Protein AF-X0U2V2-F1 (afdb_monomer)

Secondary structure (DSSP, 8-state):
----HHHHHHHHHHHHHHHHHTHHHHHHHHHHHHHHHHHHHHHHHHHHHHHHHHHHHTPPPPPHHHHHHHHHHHHHHHHHHHHHHHHHHHHHHHHHHHHHS-HHHHHHHHHHH---S--HHHHHS---TTSPP---GGG-SSPPHHHHHHHHTTSPPPSSPPP---------TTS-SS-----EEETTEEE-

Mean predicted aligned error: 10.89 Å

pLDDT: mean 81.39, std 17.45, range [34.22, 97.88]

Radius of gyration: 24.14 Å; Cα contacts (8 Å, |Δi|>4): 176; chains: 1; bounding box: 52×36×78 Å

InterPro domains:
  IPR001915 Peptidase M48 [PF01435] (3-155)
  IPR050083 Membrane-localized HtpX protease [PTHR43221] (2-156)

Structure (mmCIF, N/CA/C/O backbone):
data_AF-X0U2V2-F1
#
_entry.id   AF-X0U2V2-F1
#
loop_
_atom_site.group_PDB
_atom_site.id
_atom_site.type_symbol
_atom_site.label_atom_id
_atom_site.label_alt_id
_atom_site.label_comp_id
_atom_site.label_asym_id
_atom_site.label_entity_id
_atom_site.label_seq_id
_atom_site.pdbx_PDB_ins_code
_atom_site.Cartn_x
_atom_site.Cartn_y
_atom_site.Cartn_z
_atom_site.occupancy
_atom_site.B_iso_or_equiv
_atom_site.auth_seq_id
_atom_site.auth_comp_id
_atom_site.auth_asym_id
_atom_site.auth_atom_id
_atom_site.pdbx_PDB_model_num
ATOM 1 N N . ARG A 1 1 ? 1.759 7.880 26.673 1.00 57.50 1 ARG A N 1
ATOM 2 C CA . ARG A 1 1 ? 0.278 7.786 26.631 1.00 57.50 1 ARG A CA 1
ATOM 3 C C . ARG A 1 1 ? -0.083 6.314 26.685 1.00 57.50 1 ARG A C 1
ATOM 5 O O . ARG A 1 1 ? 0.649 5.533 26.097 1.00 57.50 1 ARG A O 1
ATOM 12 N N . GLN A 1 2 ? -1.119 5.944 27.427 1.00 74.31 2 GLN A N 1
ATOM 13 C CA . GLN A 1 2 ? -1.550 4.553 27.559 1.00 74.31 2 GLN A CA 1
ATOM 14 C C . GLN A 1 2 ? -2.932 4.422 26.916 1.00 74.31 2 GLN A C 1
ATOM 16 O O . GLN A 1 2 ? -3.788 5.278 27.142 1.00 74.31 2 GLN A O 1
ATOM 21 N N . LEU A 1 3 ? -3.097 3.409 26.069 1.00 84.56 3 LEU A N 1
ATOM 22 C CA . LEU A 1 3 ? -4.394 3.012 25.528 1.00 84.56 3 LEU A CA 1
ATOM 23 C C . LEU A 1 3 ? -5.228 2.364 26.640 1.00 84.56 3 LEU A C 1
ATOM 25 O O . LEU A 1 3 ? -4.659 1.779 27.573 1.00 84.56 3 LEU A O 1
ATOM 29 N N . THR A 1 4 ? -6.551 2.490 26.546 1.00 89.19 4 THR A N 1
ATOM 30 C CA . THR A 1 4 ? -7.479 1.737 27.408 1.00 89.19 4 THR A CA 1
ATOM 31 C C . THR A 1 4 ? -7.505 0.270 26.983 1.00 89.19 4 THR A C 1
ATOM 33 O O . THR A 1 4 ? -7.118 -0.053 25.860 1.00 89.19 4 THR A O 1
ATOM 36 N N . MET A 1 5 ? -7.962 -0.642 27.844 1.00 89.50 5 MET A N 1
ATOM 37 C CA . MET A 1 5 ? -8.018 -2.069 27.475 1.00 89.50 5 MET A CA 1
ATOM 38 C C . MET A 1 5 ? -8.951 -2.322 26.282 1.00 89.50 5 MET A C 1
ATOM 40 O O . MET A 1 5 ? -8.621 -3.115 25.404 1.00 89.50 5 MET A O 1
ATOM 44 N N . ARG A 1 6 ? -10.045 -1.556 26.200 1.00 89.56 6 ARG A N 1
ATOM 45 C CA . ARG A 1 6 ? -10.940 -1.479 25.037 1.00 89.56 6 ARG A CA 1
ATOM 46 C C . ARG A 1 6 ? -10.182 -1.180 23.735 1.00 89.56 6 ARG A C 1
ATOM 48 O O . ARG A 1 6 ? -10.248 -1.951 22.791 1.00 89.56 6 ARG A O 1
ATOM 55 N N . GLU A 1 7 ? -9.373 -0.122 23.719 1.00 90.50 7 GLU A N 1
ATOM 56 C CA . GLU A 1 7 ? -8.585 0.253 22.536 1.00 90.50 7 GLU A CA 1
ATOM 57 C C . GLU A 1 7 ? -7.467 -0.726 22.205 1.00 90.50 7 GLU A C 1
ATOM 59 O O . GLU A 1 7 ? -7.133 -0.915 21.039 1.00 90.50 7 GLU A O 1
ATOM 64 N N . ILE A 1 8 ? -6.859 -1.331 23.225 1.00 90.81 8 ILE A N 1
ATOM 65 C CA . ILE A 1 8 ? -5.851 -2.370 23.020 1.00 90.81 8 ILE A CA 1
ATOM 66 C C . ILE A 1 8 ? -6.491 -3.567 22.323 1.00 90.81 8 ILE A C 1
ATOM 68 O O . ILE A 1 8 ? -5.897 -4.101 21.392 1.00 90.81 8 ILE A O 1
ATOM 72 N N . ALA A 1 9 ? -7.695 -3.970 22.729 1.00 91.81 9 ALA A N 1
ATOM 73 C CA . ALA A 1 9 ? -8.403 -5.055 22.066 1.00 91.81 9 ALA A CA 1
ATOM 74 C C . ALA A 1 9 ? -8.768 -4.716 20.619 1.00 91.81 9 ALA A C 1
ATOM 76 O O . ALA A 1 9 ? -8.606 -5.576 19.760 1.00 91.81 9 ALA A O 1
ATOM 77 N N . ASP A 1 10 ? -9.165 -3.477 20.327 1.00 91.81 10 ASP A N 1
ATOM 78 C CA . ASP A 1 10 ? -9.418 -3.038 18.951 1.00 91.81 10 ASP A CA 1
ATOM 79 C C . ASP A 1 10 ? -8.157 -3.083 18.077 1.00 91.81 10 ASP A C 1
ATOM 81 O O . ASP A 1 10 ? -8.197 -3.565 16.944 1.00 91.81 10 ASP A O 1
ATOM 85 N N . VAL A 1 11 ? -7.014 -2.636 18.607 1.00 93.06 11 VAL A N 1
ATOM 86 C CA . VAL A 1 11 ? -5.724 -2.720 17.903 1.00 93.06 11 VAL A CA 1
ATOM 87 C C . VAL A 1 11 ? -5.301 -4.179 17.716 1.00 93.06 11 VAL A C 1
ATOM 89 O O . VAL A 1 11 ? -4.883 -4.562 16.630 1.00 93.06 11 VAL A O 1
ATOM 92 N N . LEU A 1 12 ? -5.458 -5.033 18.727 1.00 93.56 12 LEU A N 1
ATOM 93 C CA . LEU A 1 12 ? -5.157 -6.461 18.593 1.00 93.56 12 LEU A CA 1
ATOM 94 C C . LEU A 1 12 ? -6.086 -7.153 17.591 1.00 93.56 12 LEU A C 1
ATOM 96 O O . LEU A 1 12 ? -5.632 -8.002 16.828 1.00 93.56 12 LEU A O 1
ATOM 100 N N . ALA A 1 13 ? -7.366 -6.786 17.552 1.00 94.12 13 ALA A N 1
ATOM 101 C CA . ALA A 1 13 ? -8.305 -7.300 16.564 1.00 94.12 13 ALA A CA 1
ATOM 102 C C . ALA A 1 13 ? -7.911 -6.893 15.136 1.00 94.12 13 ALA A C 1
ATOM 104 O O . ALA A 1 13 ? -8.090 -7.686 14.212 1.00 94.12 13 ALA A O 1
ATOM 105 N N . HIS A 1 14 ? -7.328 -5.705 14.957 1.00 94.31 14 HIS A N 1
ATOM 106 C CA . HIS A 1 14 ? -6.734 -5.266 13.693 1.00 94.31 14 HIS A CA 1
ATOM 107 C C . HIS A 1 14 ? -5.527 -6.125 13.288 1.00 94.31 14 HIS A C 1
ATOM 109 O O . HIS A 1 14 ? -5.492 -6.633 12.168 1.00 94.31 14 HIS A O 1
ATOM 115 N N . GLU A 1 15 ? -4.603 -6.407 14.208 1.00 93.19 15 GLU A N 1
ATOM 116 C CA . GLU A 1 15 ? -3.468 -7.301 13.923 1.00 93.19 15 GLU A CA 1
ATOM 117 C C . GLU A 1 15 ? -3.921 -8.739 13.608 1.00 93.19 15 GLU A C 1
ATOM 119 O O . GLU A 1 15 ? -3.434 -9.381 12.675 1.00 93.19 15 GLU A O 1
ATOM 124 N N . ILE A 1 16 ? -4.918 -9.250 14.338 1.00 94.75 16 ILE A N 1
ATOM 125 C CA . ILE A 1 16 ? -5.527 -10.557 14.056 1.00 94.75 16 ILE A CA 1
ATOM 126 C C . ILE A 1 16 ? -6.198 -10.551 12.679 1.00 94.75 16 ILE A C 1
ATOM 128 O O . ILE A 1 16 ? -6.130 -11.552 11.961 1.00 94.75 16 ILE A O 1
ATOM 132 N N . ALA A 1 17 ? -6.827 -9.443 12.281 1.00 94.06 17 ALA A N 1
ATOM 133 C CA . ALA A 1 17 ? -7.415 -9.312 10.958 1.00 94.06 17 ALA A CA 1
ATOM 134 C C . ALA A 1 17 ? -6.360 -9.404 9.846 1.00 94.06 17 ALA A C 1
ATOM 136 O O . ALA A 1 17 ? -6.605 -10.110 8.869 1.00 94.06 17 ALA A O 1
ATOM 137 N N . HIS A 1 18 ? -5.178 -8.799 10.009 1.00 93.12 18 HIS A N 1
ATOM 138 C CA . HIS A 1 18 ? -4.072 -8.957 9.055 1.00 93.12 18 HIS A CA 1
ATOM 139 C C . HIS A 1 18 ? -3.647 -10.419 8.888 1.00 93.12 18 HIS A C 1
ATOM 141 O O . HIS A 1 18 ? -3.465 -10.901 7.765 1.00 93.12 18 HIS A O 1
ATOM 147 N N . ILE A 1 19 ? -3.537 -11.151 10.001 1.00 93.62 19 ILE A N 1
ATOM 148 C CA . ILE A 1 19 ? -3.193 -12.578 9.986 1.00 93.62 19 ILE A CA 1
ATOM 149 C C . ILE A 1 19 ? -4.294 -13.379 9.283 1.00 93.62 19 ILE A C 1
ATOM 151 O O . ILE A 1 19 ? -4.008 -14.172 8.386 1.00 93.62 19 ILE A O 1
ATOM 155 N N . ARG A 1 20 ? -5.559 -13.150 9.652 1.00 93.88 20 ARG A N 1
ATOM 156 C CA . ARG A 1 20 ? -6.719 -13.848 9.080 1.00 93.88 20 ARG A CA 1
ATOM 157 C C . ARG A 1 20 ? -6.862 -13.603 7.579 1.00 93.88 20 ARG A C 1
ATOM 159 O O . ARG A 1 20 ? -7.211 -14.526 6.849 1.00 93.88 20 ARG A O 1
ATOM 166 N N . ASN A 1 21 ? -6.611 -12.377 7.131 1.00 92.50 21 ASN A N 1
ATOM 167 C CA . ASN A 1 21 ? -6.719 -11.988 5.727 1.00 92.50 21 ASN A CA 1
ATOM 168 C C . ASN A 1 21 ? -5.513 -12.443 4.890 1.00 92.50 21 ASN A C 1
ATOM 170 O O . ASN A 1 21 ? -5.552 -12.346 3.663 1.00 92.50 21 ASN A O 1
ATOM 174 N N . GLY A 1 22 ? -4.466 -12.980 5.529 1.00 93.31 22 GLY A N 1
ATOM 175 C CA . GLY A 1 22 ? -3.276 -13.478 4.846 1.00 93.31 22 GLY A CA 1
ATOM 176 C C . GLY A 1 22 ? -2.426 -12.361 4.246 1.00 93.31 22 GLY A C 1
ATOM 177 O O . GLY A 1 22 ? -1.765 -12.573 3.229 1.00 93.31 22 GLY A O 1
ATOM 178 N N . ASP A 1 23 ? -2.429 -11.177 4.861 1.00 91.25 23 ASP A N 1
ATOM 179 C CA . ASP A 1 23 ? -1.808 -9.988 4.273 1.00 91.25 23 ASP A CA 1
ATOM 180 C C . ASP A 1 23 ? -0.292 -10.153 4.101 1.00 91.25 23 ASP A C 1
ATOM 182 O O . ASP A 1 23 ? 0.258 -9.722 3.091 1.00 91.25 23 ASP A O 1
ATOM 186 N N . LEU A 1 24 ? 0.371 -10.888 5.003 1.00 88.81 24 LEU A N 1
ATOM 187 C CA . LEU A 1 24 ? 1.790 -11.246 4.865 1.00 88.81 24 LEU A CA 1
ATOM 188 C C . LEU A 1 24 ? 2.066 -12.080 3.606 1.00 88.81 24 LEU A C 1
ATOM 190 O O . LEU A 1 24 ? 3.025 -11.816 2.881 1.00 88.81 24 LEU A O 1
ATOM 194 N N . ALA A 1 25 ? 1.222 -13.076 3.325 1.00 92.06 25 ALA A N 1
ATOM 195 C CA . ALA A 1 25 ? 1.364 -13.905 2.133 1.00 92.06 25 ALA A CA 1
ATOM 196 C C . ALA A 1 25 ? 1.143 -13.069 0.866 1.00 92.06 25 ALA A C 1
ATOM 198 O O . ALA A 1 25 ? 1.942 -13.139 -0.068 1.00 92.06 25 ALA A O 1
ATOM 199 N N . LEU A 1 26 ? 0.111 -12.224 0.856 1.00 92.50 26 LEU A N 1
ATOM 200 C CA . LEU A 1 26 ? -0.184 -11.341 -0.268 1.00 92.50 26 LEU A CA 1
ATOM 201 C C . LEU A 1 26 ? 0.952 -10.342 -0.539 1.00 92.50 26 LEU A C 1
ATOM 203 O O . LEU A 1 26 ? 1.358 -10.178 -1.690 1.00 92.50 26 LEU A O 1
ATOM 207 N N . MET A 1 27 ? 1.495 -9.716 0.509 1.00 88.69 27 MET A N 1
ATOM 208 C CA . MET A 1 27 ? 2.637 -8.803 0.396 1.00 88.69 27 MET A CA 1
ATOM 209 C C . MET A 1 27 ? 3.884 -9.533 -0.110 1.00 88.69 27 MET A C 1
ATOM 211 O O . MET A 1 27 ? 4.544 -9.034 -1.013 1.00 88.69 27 MET A O 1
ATOM 215 N N . SER A 1 28 ? 4.148 -10.759 0.355 1.00 90.94 28 SER A N 1
ATOM 216 C CA . SER A 1 28 ? 5.273 -11.553 -0.160 1.00 90.94 28 SER A CA 1
ATOM 217 C C . SER A 1 28 ? 5.160 -11.858 -1.658 1.00 90.94 28 SER A C 1
ATOM 219 O O . SER A 1 28 ? 6.154 -11.811 -2.383 1.00 90.94 28 SER A O 1
ATOM 221 N N . VAL A 1 29 ? 3.947 -12.124 -2.156 1.00 95.38 29 VAL A N 1
ATOM 222 C CA . VAL A 1 29 ? 3.713 -12.319 -3.591 1.00 95.38 29 VAL A CA 1
ATOM 223 C C . VAL A 1 29 ? 3.960 -11.008 -4.335 1.00 95.38 29 VAL A C 1
ATOM 225 O O . VAL A 1 29 ? 4.652 -11.010 -5.352 1.00 95.38 29 VAL A O 1
ATOM 228 N N . ALA A 1 30 ? 3.462 -9.882 -3.815 1.00 92.00 30 ALA A N 1
ATOM 229 C CA . ALA A 1 30 ? 3.710 -8.564 -4.396 1.00 92.00 30 ALA A CA 1
ATOM 230 C C . ALA A 1 30 ? 5.214 -8.228 -4.454 1.00 92.00 30 ALA A C 1
ATOM 232 O O . ALA A 1 30 ? 5.688 -7.721 -5.475 1.00 92.00 30 ALA A O 1
ATOM 233 N N . ASP A 1 31 ? 5.983 -8.588 -3.426 1.00 92.00 31 ASP A N 1
ATOM 234 C CA . ASP A 1 31 ? 7.439 -8.427 -3.389 1.00 92.00 31 ASP A CA 1
ATOM 235 C C . ASP A 1 31 ? 8.135 -9.261 -4.469 1.00 92.00 31 ASP A C 1
ATOM 237 O O . ASP A 1 31 ? 9.032 -8.771 -5.160 1.00 92.00 31 ASP A O 1
ATOM 241 N N . VAL A 1 32 ? 7.714 -10.516 -4.664 1.00 94.88 32 VAL A N 1
ATOM 242 C CA . VAL A 1 32 ? 8.258 -11.382 -5.722 1.00 94.88 32 VAL A CA 1
ATOM 243 C C . VAL A 1 32 ? 7.998 -10.777 -7.100 1.00 94.88 32 VAL A C 1
ATOM 245 O O . VAL A 1 32 ? 8.927 -10.668 -7.902 1.00 94.88 32 VAL A O 1
ATOM 248 N N . VAL A 1 33 ? 6.773 -10.320 -7.374 1.00 95.25 33 VAL A N 1
ATOM 249 C CA . VAL A 1 33 ? 6.459 -9.665 -8.656 1.00 95.25 33 VAL A CA 1
ATOM 250 C C . VAL A 1 33 ? 7.268 -8.373 -8.815 1.00 95.25 33 VAL A C 1
ATOM 252 O O . VAL A 1 33 ? 7.750 -8.076 -9.906 1.00 95.25 33 VAL A O 1
ATOM 255 N N . SER A 1 34 ? 7.508 -7.636 -7.731 1.00 93.12 34 SER A N 1
ATOM 256 C CA . SER A 1 34 ? 8.307 -6.405 -7.763 1.00 93.12 34 SER A CA 1
ATOM 257 C C . SER A 1 34 ? 9.766 -6.671 -8.118 1.00 93.12 34 SER A C 1
ATOM 259 O O . SER A 1 34 ? 10.357 -5.928 -8.900 1.00 93.12 34 SER A O 1
ATOM 261 N N . ARG A 1 35 ? 10.332 -7.782 -7.634 1.00 93.25 35 ARG A N 1
ATOM 262 C CA . ARG A 1 35 ? 11.670 -8.239 -8.040 1.00 93.25 35 ARG A CA 1
ATOM 263 C C . ARG A 1 35 ? 11.723 -8.601 -9.523 1.00 93.25 35 ARG A C 1
ATOM 265 O O . ARG A 1 35 ? 12.702 -8.269 -10.184 1.00 93.25 35 ARG A O 1
ATOM 272 N N . LEU A 1 36 ? 10.676 -9.222 -10.070 1.00 96.88 36 LEU A N 1
ATOM 273 C CA . LEU A 1 36 ? 10.595 -9.501 -11.510 1.00 96.88 36 LEU A CA 1
ATOM 274 C C . LEU A 1 36 ? 10.536 -8.206 -12.331 1.00 96.88 36 LEU A C 1
ATOM 276 O O . LEU A 1 36 ? 11.273 -8.058 -13.304 1.00 96.88 36 LEU A O 1
ATOM 280 N N . VAL A 1 37 ? 9.730 -7.232 -11.902 1.00 95.75 37 VAL A N 1
ATOM 281 C CA . VAL A 1 37 ? 9.678 -5.898 -12.525 1.00 95.75 37 VAL A CA 1
ATOM 282 C C . VAL A 1 37 ? 11.040 -5.197 -12.457 1.00 95.75 37 VAL A C 1
ATOM 284 O O . VAL A 1 37 ? 11.449 -4.553 -13.420 1.00 95.75 37 VAL A O 1
ATOM 287 N N . GLN A 1 38 ? 11.788 -5.370 -11.367 1.00 96.44 38 GLN A N 1
ATOM 288 C CA . GLN A 1 38 ? 13.135 -4.818 -11.226 1.00 96.44 38 GLN A CA 1
ATOM 289 C C . GLN A 1 38 ? 14.133 -5.428 -12.228 1.00 96.44 38 GLN A C 1
ATOM 291 O O . GLN A 1 38 ? 14.982 -4.715 -12.763 1.00 96.44 38 GLN A O 1
ATOM 296 N N . VAL A 1 39 ? 14.016 -6.724 -12.536 1.00 97.12 39 VAL A N 1
ATOM 297 C CA . VAL A 1 39 ? 14.813 -7.365 -13.599 1.00 97.12 39 VAL A CA 1
ATOM 298 C C . VAL A 1 39 ? 14.476 -6.765 -14.966 1.00 97.12 39 VAL A C 1
ATOM 300 O O . VAL A 1 39 ? 15.382 -6.444 -15.735 1.00 97.12 39 VAL A O 1
ATOM 303 N N . LEU A 1 40 ? 13.189 -6.540 -15.252 1.00 96.75 40 LEU A N 1
ATOM 304 C CA . LEU A 1 40 ? 12.749 -5.888 -16.490 1.00 96.75 40 LEU A CA 1
ATOM 305 C C . LEU A 1 40 ? 13.259 -4.446 -16.605 1.00 96.75 40 LEU A C 1
ATOM 307 O O . LEU A 1 40 ? 13.641 -4.016 -17.690 1.00 96.75 40 LEU A O 1
ATOM 311 N N . TYR A 1 41 ? 13.337 -3.718 -15.493 1.00 97.25 41 TYR A N 1
ATOM 312 C CA . TYR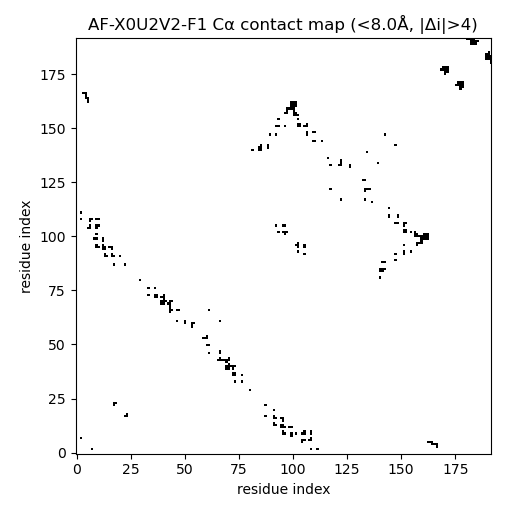 A 1 41 ? 13.956 -2.395 -15.456 1.00 97.25 41 TYR A CA 1
ATOM 313 C C . TYR A 1 41 ? 15.439 -2.437 -15.839 1.00 97.25 41 TYR A C 1
ATOM 315 O O . TYR A 1 41 ? 15.881 -1.634 -16.659 1.00 97.25 41 TYR A O 1
ATOM 323 N N . TYR A 1 42 ? 16.210 -3.387 -15.296 1.00 97.38 42 TYR A N 1
ATOM 324 C CA . TYR A 1 42 ? 17.620 -3.537 -15.668 1.00 97.38 42 TYR A CA 1
ATOM 325 C C . TYR A 1 42 ? 17.788 -3.915 -17.140 1.00 97.38 42 TYR A C 1
ATOM 327 O O . TYR A 1 42 ? 18.693 -3.400 -17.794 1.00 97.38 42 TYR A O 1
ATOM 335 N N . LEU A 1 43 ? 16.885 -4.737 -17.684 1.00 97.69 43 LEU A N 1
ATOM 336 C CA . LEU A 1 43 ? 16.824 -4.980 -19.122 1.00 97.69 43 LEU A CA 1
ATOM 337 C C . LEU A 1 43 ? 16.542 -3.680 -19.890 1.00 97.69 43 LEU A C 1
ATOM 339 O O . LEU A 1 43 ? 17.226 -3.396 -20.865 1.00 97.69 43 LEU A O 1
ATOM 343 N N . GLY A 1 44 ? 15.602 -2.853 -19.429 1.00 97.69 44 GLY A N 1
ATOM 344 C CA . GLY A 1 44 ? 15.332 -1.533 -20.006 1.00 97.69 44 GLY A CA 1
ATOM 345 C C . GLY A 1 44 ? 16.566 -0.628 -20.036 1.00 97.69 44 GLY A C 1
ATOM 346 O O . GLY A 1 44 ? 16.869 -0.045 -21.074 1.00 97.69 44 GLY A O 1
ATOM 347 N N . LEU A 1 45 ? 17.325 -0.559 -18.938 1.00 97.88 45 LEU A N 1
ATOM 348 C CA . LEU A 1 45 ? 18.582 0.198 -18.882 1.00 97.88 45 LEU A CA 1
ATOM 349 C C . LEU A 1 45 ? 19.660 -0.370 -19.810 1.00 97.88 45 LEU A C 1
ATOM 351 O O . LEU A 1 45 ? 20.398 0.389 -20.437 1.00 97.88 45 LEU A O 1
ATOM 355 N N . PHE A 1 46 ? 19.750 -1.694 -19.917 1.00 97.75 46 PHE A N 1
ATOM 356 C CA . PHE A 1 46 ? 20.665 -2.341 -20.849 1.00 97.75 46 PHE A CA 1
ATOM 357 C C . PHE A 1 46 ? 20.315 -1.996 -22.303 1.00 97.75 46 PHE A C 1
ATOM 359 O O . PHE A 1 46 ? 21.187 -1.585 -23.066 1.00 97.75 46 PHE A O 1
ATOM 366 N N . LEU A 1 47 ? 19.033 -2.086 -22.674 1.00 97.44 47 LEU A N 1
ATOM 367 C CA . LEU A 1 47 ? 18.554 -1.711 -24.006 1.00 97.44 47 LEU A CA 1
ATOM 368 C C . LEU A 1 47 ? 18.762 -0.219 -24.289 1.00 97.44 47 LEU A C 1
ATOM 370 O O . LEU A 1 47 ? 19.110 0.142 -25.408 1.00 97.44 47 LEU A O 1
ATOM 374 N N . LEU A 1 48 ? 18.609 0.641 -23.278 1.00 97.31 48 LEU A N 1
ATOM 375 C CA . LEU A 1 48 ? 18.930 2.064 -23.374 1.00 97.31 48 LEU A CA 1
ATOM 376 C C . LEU A 1 48 ? 20.410 2.285 -23.713 1.00 97.31 48 LEU A C 1
ATOM 378 O O . LEU A 1 48 ? 20.717 3.005 -24.661 1.00 97.31 48 LEU A O 1
ATOM 382 N N . ALA A 1 49 ? 21.322 1.648 -22.975 1.00 97.12 49 ALA A N 1
ATOM 383 C CA . ALA A 1 49 ? 22.759 1.744 -23.230 1.00 97.12 49 ALA A CA 1
ATOM 384 C C . ALA A 1 49 ? 23.133 1.209 -24.622 1.00 97.12 49 ALA A C 1
ATOM 386 O O . ALA A 1 49 ? 23.929 1.820 -25.335 1.00 97.12 49 ALA A O 1
ATOM 387 N N . LEU A 1 50 ? 22.512 0.104 -25.036 1.00 97.06 50 LEU A N 1
ATOM 388 C CA . LEU A 1 50 ? 22.696 -0.475 -26.361 1.00 97.06 50 LEU A CA 1
ATOM 389 C C . LEU A 1 50 ? 22.174 0.454 -27.469 1.00 97.06 50 LEU A C 1
ATOM 391 O O . LEU A 1 50 ? 22.846 0.609 -28.484 1.00 97.06 50 LEU A O 1
ATOM 395 N N . ASN A 1 51 ? 21.044 1.138 -27.265 1.00 96.62 51 ASN A N 1
ATOM 396 C CA . ASN A 1 51 ? 20.567 2.164 -28.195 1.00 96.62 51 ASN A CA 1
ATOM 397 C C . ASN A 1 51 ? 21.562 3.317 -28.331 1.00 96.62 51 ASN A C 1
ATOM 399 O O . ASN A 1 51 ? 21.843 3.737 -29.448 1.00 96.62 51 ASN A O 1
ATOM 403 N N . LEU A 1 52 ? 22.134 3.800 -27.223 1.00 95.69 52 LEU A N 1
ATOM 404 C CA . LEU A 1 52 ? 23.152 4.855 -27.269 1.00 95.69 52 LEU A CA 1
ATOM 405 C C . LEU A 1 52 ? 24.381 4.430 -28.082 1.00 95.69 52 LEU A C 1
ATOM 407 O O . LEU A 1 52 ? 24.896 5.225 -28.863 1.00 95.69 52 LEU A O 1
ATOM 411 N N . PHE A 1 53 ? 24.820 3.176 -27.950 1.00 96.44 53 PHE A N 1
ATOM 412 C CA . PHE A 1 53 ? 25.909 2.636 -28.764 1.00 96.44 53 PHE A CA 1
ATOM 413 C C . PHE A 1 53 ? 25.534 2.548 -30.251 1.00 96.44 53 PHE A C 1
ATOM 415 O O . PHE A 1 53 ? 26.315 2.957 -31.106 1.00 96.44 53 PHE A O 1
ATOM 422 N N . ARG A 1 54 ? 24.323 2.078 -30.572 1.00 95.25 54 ARG A N 1
ATOM 423 C CA . ARG A 1 54 ? 23.840 1.951 -31.960 1.00 95.25 54 ARG A CA 1
ATOM 424 C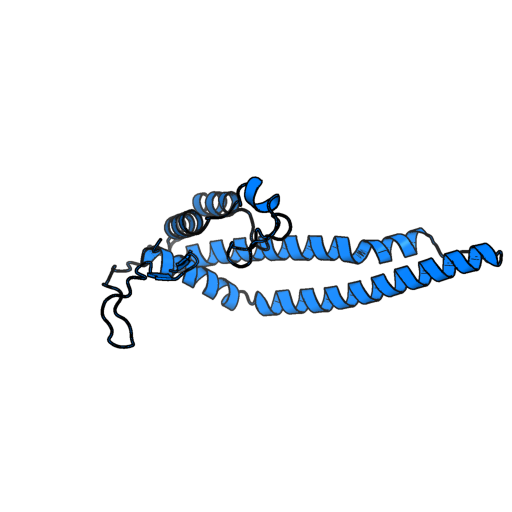 C . ARG A 1 54 ? 23.721 3.293 -32.678 1.00 95.25 54 ARG A C 1
ATOM 426 O O . ARG A 1 54 ? 23.999 3.341 -33.867 1.00 95.25 54 ARG A O 1
ATOM 433 N N . ILE A 1 55 ? 23.420 4.382 -31.961 1.00 95.50 55 ILE A N 1
ATOM 434 C CA . ILE A 1 55 ? 23.470 5.748 -32.519 1.00 95.50 55 ILE A CA 1
ATOM 435 C C . ILE A 1 55 ? 24.882 6.092 -33.017 1.00 95.50 55 ILE A C 1
ATOM 437 O O . ILE A 1 55 ? 25.026 6.734 -34.050 1.00 95.50 55 ILE A O 1
ATOM 441 N N . VAL A 1 56 ? 25.930 5.675 -32.298 1.00 96.62 56 VAL A N 1
ATOM 442 C CA . VAL A 1 56 ? 27.327 5.968 -32.670 1.00 96.62 56 VAL A CA 1
ATOM 443 C C . VAL A 1 56 ? 27.769 5.162 -33.893 1.00 96.62 56 VAL A C 1
ATOM 445 O O . VAL A 1 56 ? 28.562 5.653 -34.691 1.00 96.62 56 VAL A O 1
ATOM 448 N N . VAL A 1 57 ? 27.262 3.936 -34.036 1.00 96.19 57 VAL A N 1
ATOM 449 C CA . VAL A 1 57 ? 27.604 3.015 -35.138 1.00 96.19 57 VAL A CA 1
ATOM 450 C C . VAL A 1 57 ? 26.637 3.150 -36.330 1.00 96.19 57 VAL A C 1
ATOM 452 O O . VAL A 1 57 ? 26.798 2.454 -37.325 1.00 96.19 57 VAL A O 1
ATOM 455 N N . ASP A 1 58 ? 25.671 4.073 -36.257 1.00 94.31 58 ASP A N 1
ATOM 456 C CA . ASP A 1 58 ? 24.639 4.313 -37.280 1.00 94.31 58 ASP A CA 1
ATOM 457 C C . ASP A 1 58 ? 23.797 3.057 -37.606 1.00 94.31 58 ASP A C 1
ATOM 459 O O . ASP A 1 58 ? 23.478 2.758 -38.755 1.00 94.31 58 ASP A O 1
ATOM 463 N N . GLU A 1 59 ? 23.442 2.285 -36.570 1.00 95.06 59 GLU A N 1
ATOM 464 C CA . GLU A 1 59 ? 22.581 1.102 -36.689 1.00 95.06 59 GLU A CA 1
ATOM 465 C C . GLU A 1 59 ? 21.114 1.390 -36.323 1.00 95.06 59 GLU A C 1
ATOM 467 O O . GLU A 1 59 ? 20.801 2.277 -35.526 1.00 95.06 59 GLU A O 1
ATOM 472 N N . GLU A 1 60 ? 20.192 0.568 -36.843 1.00 94.56 60 GLU A N 1
ATOM 473 C CA . GLU A 1 60 ? 18.755 0.671 -36.552 1.00 94.56 60 GLU A CA 1
ATOM 474 C C . GLU A 1 60 ? 18.470 0.578 -35.045 1.00 94.56 60 GLU A C 1
ATOM 476 O O . GLU A 1 60 ? 18.918 -0.353 -34.375 1.00 94.56 60 GLU A O 1
ATOM 481 N N . LEU A 1 61 ? 17.713 1.531 -34.499 1.00 95.69 61 LEU A N 1
ATOM 482 C CA . LEU A 1 61 ? 17.461 1.630 -33.062 1.00 95.69 61 LEU A CA 1
ATOM 483 C C . LEU A 1 61 ? 16.327 0.713 -32.600 1.00 95.69 61 LEU A C 1
ATOM 485 O O . LEU A 1 61 ? 15.323 0.513 -33.280 1.00 95.69 61 LEU A O 1
ATOM 489 N N . ILE A 1 62 ? 16.442 0.242 -31.362 1.00 94.88 62 ILE A N 1
ATOM 490 C CA . ILE A 1 62 ? 15.341 -0.388 -30.637 1.00 94.88 62 ILE A CA 1
ATOM 491 C C . ILE A 1 62 ? 14.302 0.684 -30.293 1.00 94.88 62 ILE A C 1
ATOM 493 O O . ILE A 1 62 ? 14.641 1.833 -30.001 1.00 94.88 62 ILE A O 1
ATOM 497 N N . SER A 1 63 ? 13.022 0.308 -30.296 1.00 97.12 63 SER A N 1
ATOM 498 C CA . SER A 1 63 ? 11.914 1.213 -29.980 1.00 97.12 63 SER A CA 1
ATOM 499 C C . SER A 1 63 ? 12.106 1.933 -28.638 1.00 97.12 63 SER A C 1
ATOM 501 O O . SER A 1 63 ? 12.101 1.314 -27.569 1.00 97.12 63 SER A O 1
ATOM 503 N N . TRP A 1 64 ? 12.184 3.266 -28.691 1.00 96.00 64 TRP A N 1
ATOM 504 C CA . TRP A 1 64 ? 12.247 4.131 -27.510 1.00 96.00 64 TRP A CA 1
ATOM 505 C C . TRP A 1 64 ? 11.050 3.946 -26.575 1.00 96.00 64 TRP A C 1
ATOM 507 O O . TRP A 1 64 ? 11.203 4.027 -25.358 1.00 96.00 64 TRP A O 1
ATOM 517 N N . TRP A 1 65 ? 9.874 3.625 -27.124 1.00 97.69 65 TRP A N 1
ATOM 518 C CA . TRP A 1 65 ? 8.677 3.341 -26.333 1.00 97.69 65 TRP A CA 1
ATOM 519 C C . TRP A 1 65 ? 8.820 2.071 -25.497 1.00 97.69 65 TRP A C 1
ATOM 521 O O . TRP A 1 65 ? 8.441 2.067 -24.327 1.00 97.69 65 TRP A O 1
ATOM 531 N N . ALA A 1 66 ? 9.406 1.013 -26.061 1.00 95.88 66 ALA A N 1
ATOM 532 C CA . ALA A 1 66 ? 9.634 -0.230 -25.328 1.00 95.88 66 ALA A CA 1
ATOM 533 C C . ALA A 1 66 ? 10.587 -0.007 -24.142 1.00 95.88 66 ALA A C 1
ATOM 535 O O . ALA A 1 66 ? 10.313 -0.453 -23.028 1.00 95.88 66 ALA A O 1
ATOM 536 N N . ILE A 1 67 ? 11.664 0.752 -24.363 1.00 97.69 67 ILE A N 1
ATOM 537 C CA . ILE A 1 67 ? 12.633 1.112 -23.320 1.00 97.69 67 ILE A CA 1
ATOM 538 C C . ILE A 1 67 ? 11.969 1.966 -22.233 1.00 97.69 67 ILE A C 1
ATOM 540 O O . ILE A 1 67 ? 12.115 1.670 -21.048 1.00 97.69 67 ILE A O 1
ATOM 544 N N . ALA A 1 68 ? 11.201 2.988 -22.621 1.00 97.56 68 ALA A N 1
ATOM 545 C CA . ALA A 1 68 ? 10.517 3.870 -21.679 1.00 97.56 68 ALA A CA 1
ATOM 546 C C . ALA A 1 68 ? 9.552 3.103 -20.759 1.00 97.56 68 ALA A C 1
ATOM 548 O O . ALA A 1 68 ? 9.538 3.344 -19.553 1.00 97.56 68 ALA A O 1
ATOM 549 N N . ILE A 1 69 ? 8.792 2.143 -21.299 1.00 97.81 69 ILE A N 1
ATOM 550 C CA . ILE A 1 69 ? 7.880 1.299 -20.512 1.00 97.81 69 ILE A CA 1
ATOM 551 C C . ILE A 1 69 ? 8.653 0.465 -19.483 1.00 97.81 69 ILE A C 1
ATOM 553 O O . ILE A 1 69 ? 8.266 0.430 -18.315 1.00 97.81 69 ILE A O 1
ATOM 557 N N . LEU A 1 70 ? 9.757 -0.172 -19.885 1.00 97.50 70 LEU A N 1
ATOM 558 C CA . LEU A 1 70 ? 10.582 -0.985 -18.982 1.00 97.50 70 LEU A CA 1
ATOM 559 C C . LEU A 1 70 ? 11.188 -0.146 -17.850 1.00 97.50 70 LEU A C 1
ATOM 561 O O . LEU A 1 70 ? 11.181 -0.566 -16.693 1.00 97.50 70 LEU A O 1
ATOM 565 N N . VAL A 1 71 ? 11.666 1.058 -18.171 1.00 96.31 71 VAL A N 1
ATOM 566 C CA . VAL A 1 71 ? 12.242 1.986 -17.188 1.00 96.31 71 VAL A CA 1
ATOM 567 C C . VAL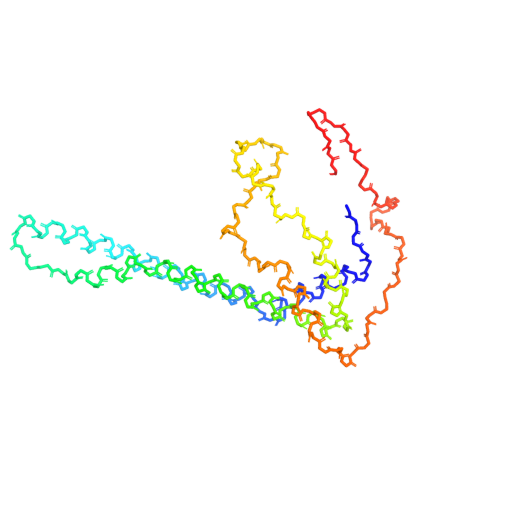 A 1 71 ? 11.171 2.532 -16.234 1.00 96.31 71 VAL A C 1
ATOM 569 O O . VAL A 1 71 ? 11.433 2.695 -15.044 1.00 96.31 71 VAL A O 1
ATOM 572 N N . ALA A 1 72 ? 9.950 2.775 -16.718 1.00 96.31 72 ALA A N 1
ATOM 573 C CA . ALA A 1 72 ? 8.839 3.270 -15.904 1.00 96.31 72 ALA A CA 1
ATOM 574 C C . ALA A 1 72 ? 8.158 2.184 -15.046 1.00 96.31 72 ALA A C 1
ATOM 576 O O . ALA A 1 72 ? 7.466 2.511 -14.077 1.00 96.31 72 ALA A O 1
ATOM 577 N N . ALA A 1 73 ? 8.341 0.900 -15.368 1.00 95.69 73 ALA A N 1
ATOM 578 C CA . ALA A 1 73 ? 7.623 -0.203 -14.731 1.00 95.69 73 ALA A CA 1
ATOM 579 C C . ALA A 1 73 ? 7.757 -0.259 -13.188 1.00 95.69 73 ALA A C 1
ATOM 581 O O . ALA A 1 73 ? 6.727 -0.430 -12.526 1.00 95.69 73 ALA A O 1
ATOM 582 N N . PRO A 1 74 ? 8.940 -0.049 -12.566 1.00 93.81 74 PRO A N 1
ATOM 583 C CA . PRO A 1 74 ? 9.057 -0.037 -11.104 1.00 93.81 74 PRO A CA 1
ATOM 584 C C . PRO A 1 74 ? 8.246 1.074 -10.435 1.00 93.81 74 PRO A C 1
ATOM 586 O O . PRO A 1 74 ? 7.683 0.863 -9.365 1.00 93.81 74 PRO A O 1
ATOM 589 N N . ALA A 1 75 ? 8.136 2.249 -11.065 1.00 93.31 75 ALA A N 1
ATOM 590 C CA . ALA A 1 75 ? 7.353 3.354 -10.515 1.00 93.31 75 ALA A CA 1
ATOM 591 C C . ALA A 1 75 ? 5.865 2.988 -10.441 1.00 93.31 75 ALA A C 1
ATOM 593 O O . ALA A 1 75 ? 5.223 3.195 -9.411 1.00 93.31 75 ALA A O 1
ATOM 594 N N . VAL A 1 76 ? 5.335 2.372 -11.502 1.00 95.19 76 VAL A N 1
ATOM 595 C CA . VAL A 1 76 ? 3.959 1.858 -11.524 1.00 95.19 76 VAL A CA 1
ATOM 596 C C . VAL A 1 76 ? 3.775 0.771 -10.466 1.00 95.19 76 VAL A C 1
ATOM 598 O O . VAL A 1 76 ? 2.802 0.807 -9.715 1.00 95.19 76 VAL A O 1
ATOM 601 N N . MET A 1 77 ? 4.727 -0.157 -10.352 1.00 93.75 77 MET A N 1
ATOM 602 C CA . MET A 1 77 ? 4.668 -1.227 -9.358 1.00 93.75 77 MET A CA 1
ATOM 603 C C . MET A 1 77 ? 4.642 -0.692 -7.921 1.00 93.75 77 MET A C 1
ATOM 605 O O . MET A 1 77 ? 3.833 -1.139 -7.109 1.00 93.75 77 MET A O 1
ATOM 609 N N . ASN A 1 78 ? 5.455 0.317 -7.612 1.00 90.12 78 ASN A N 1
ATOM 610 C CA . ASN A 1 78 ? 5.461 0.956 -6.296 1.00 90.12 78 ASN A CA 1
ATOM 611 C C . ASN A 1 78 ? 4.107 1.607 -5.972 1.00 90.12 78 ASN A C 1
ATOM 613 O O . ASN A 1 78 ? 3.607 1.476 -4.855 1.00 90.12 78 ASN A O 1
ATOM 617 N N . LEU A 1 79 ? 3.470 2.267 -6.945 1.00 91.69 79 LEU A N 1
ATOM 618 C CA . LEU A 1 79 ? 2.130 2.839 -6.764 1.00 91.69 79 LEU A CA 1
ATOM 619 C C . LEU A 1 79 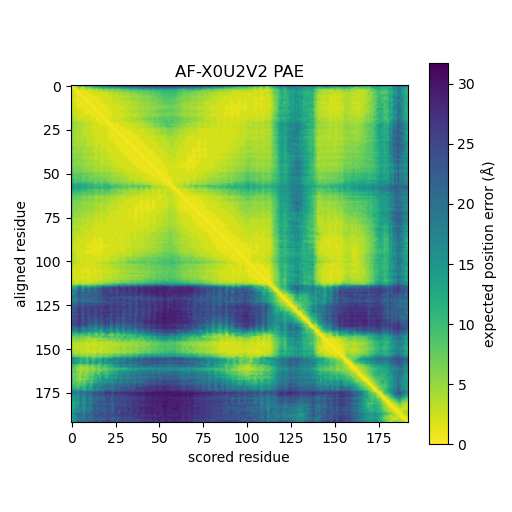? 1.071 1.759 -6.511 1.00 91.69 79 LEU A C 1
ATOM 621 O O . LEU A 1 79 ? 0.200 1.942 -5.657 1.00 91.69 79 LEU A O 1
ATOM 625 N N . LEU A 1 80 ? 1.156 0.629 -7.217 1.00 92.75 80 LEU A N 1
ATOM 626 C CA . LEU A 1 80 ? 0.267 -0.513 -7.006 1.00 92.75 80 LEU A CA 1
ATOM 627 C C . LEU A 1 80 ? 0.449 -1.119 -5.611 1.00 92.75 80 LEU A C 1
ATOM 629 O O . LEU A 1 80 ? -0.547 -1.338 -4.926 1.00 92.75 80 LEU A O 1
ATOM 633 N N . GLN A 1 81 ? 1.688 -1.313 -5.152 1.00 90.19 81 GLN A N 1
ATOM 634 C CA . GLN A 1 81 ? 1.972 -1.803 -3.798 1.00 90.19 81 GLN A CA 1
ATOM 635 C C . GLN A 1 81 ? 1.454 -0.853 -2.715 1.00 90.19 81 GLN A C 1
ATOM 637 O O . GLN A 1 81 ? 0.810 -1.290 -1.762 1.00 90.19 81 GLN A O 1
ATOM 642 N N . LEU A 1 82 ? 1.658 0.457 -2.880 1.00 88.50 82 LEU A N 1
ATOM 643 C CA . LEU A 1 82 ? 1.116 1.459 -1.958 1.00 88.50 82 LEU A CA 1
ATOM 644 C C . LEU A 1 82 ? -0.417 1.440 -1.929 1.00 88.50 82 LEU A C 1
ATOM 646 O O . LEU A 1 82 ? -1.021 1.579 -0.865 1.00 88.50 82 LEU A O 1
ATOM 650 N N . SER A 1 83 ? -1.061 1.279 -3.087 1.00 91.12 83 SER A N 1
ATOM 651 C CA . SER A 1 83 ? -2.517 1.137 -3.176 1.00 91.12 83 SER A CA 1
ATOM 652 C C . SER A 1 83 ? -2.999 -0.137 -2.478 1.00 91.12 83 SER A C 1
ATOM 654 O O . SER A 1 83 ? -3.943 -0.084 -1.688 1.00 91.12 83 SER A O 1
ATOM 656 N N . LEU A 1 84 ? -2.311 -1.259 -2.707 1.00 91.12 84 LEU A N 1
ATOM 657 C CA . LEU A 1 84 ? -2.605 -2.547 -2.088 1.00 91.12 84 LEU A CA 1
ATOM 658 C C . LEU A 1 84 ? -2.495 -2.473 -0.561 1.00 91.12 84 LEU A C 1
ATOM 660 O O . LEU A 1 84 ? -3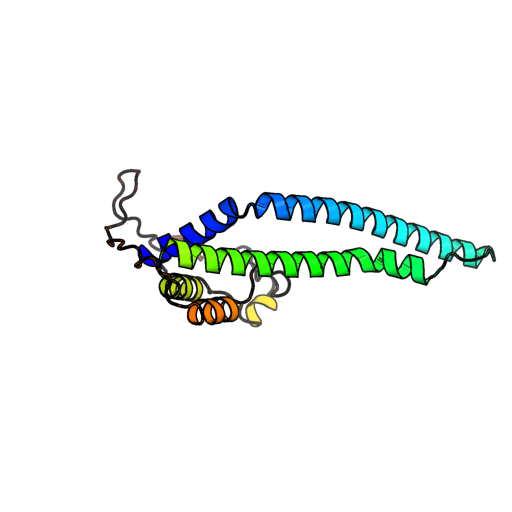.448 -2.832 0.124 1.00 91.12 84 LEU A O 1
ATOM 664 N N . SER A 1 85 ? -1.392 -1.929 -0.037 1.00 87.94 85 SER A N 1
ATOM 665 C CA . SER A 1 85 ? -1.179 -1.722 1.402 1.00 87.94 85 SER A CA 1
ATOM 666 C C . SER A 1 85 ? -2.319 -0.913 2.026 1.00 87.94 85 SER A C 1
ATOM 668 O O . SER A 1 85 ? -2.926 -1.327 3.010 1.00 87.94 85 SER A O 1
ATOM 670 N N . LYS A 1 86 ? -2.709 0.202 1.390 1.00 89.31 86 LYS A N 1
ATOM 671 C CA . LYS A 1 86 ? -3.830 1.032 1.862 1.00 89.31 86 LYS A CA 1
ATOM 672 C C . LYS A 1 86 ? -5.150 0.269 1.899 1.00 89.31 86 LYS A C 1
ATOM 674 O O . LYS A 1 86 ? -5.919 0.455 2.834 1.00 89.31 86 LYS A O 1
ATOM 679 N N . GLN A 1 87 ? -5.440 -0.546 0.886 1.00 92.25 87 GLN A N 1
ATOM 680 C CA . GLN A 1 87 ? -6.668 -1.342 0.860 1.00 92.25 87 GLN A CA 1
ATOM 681 C C . GLN A 1 87 ? -6.690 -2.379 1.986 1.00 92.25 87 GLN A C 1
ATOM 683 O O . GLN A 1 87 ? -7.704 -2.486 2.670 1.00 92.25 87 GLN A O 1
ATOM 688 N N . ARG A 1 88 ? -5.564 -3.061 2.233 1.00 93.31 88 ARG A N 1
ATOM 689 C CA . ARG A 1 88 ? -5.441 -4.060 3.305 1.00 93.31 88 ARG A CA 1
ATOM 690 C C . ARG A 1 88 ? -5.696 -3.475 4.690 1.00 93.31 88 ARG A C 1
ATOM 692 O O . ARG A 1 88 ? -6.445 -4.053 5.466 1.00 93.31 88 ARG A O 1
ATOM 699 N N . GLU A 1 89 ? -5.176 -2.285 4.962 1.00 92.56 89 GLU A N 1
ATOM 700 C CA . GLU A 1 89 ? -5.440 -1.560 6.212 1.00 92.56 89 GLU A CA 1
ATOM 701 C C . GLU A 1 89 ? -6.932 -1.266 6.416 1.00 92.56 89 GLU A C 1
ATOM 703 O O . GLU A 1 89 ? -7.455 -1.431 7.515 1.00 92.56 89 GLU A O 1
ATOM 708 N N . PHE A 1 90 ? -7.644 -0.865 5.356 1.00 93.38 90 PHE A N 1
ATOM 709 C CA . PHE A 1 90 ? -9.086 -0.622 5.437 1.00 93.38 90 PHE A CA 1
ATOM 710 C C . PHE A 1 90 ? -9.895 -1.913 5.624 1.00 93.38 90 PHE A C 1
ATOM 712 O O . PHE A 1 90 ? -10.902 -1.906 6.337 1.00 93.38 90 PHE A O 1
ATOM 719 N N . ASP A 1 91 ? -9.468 -3.008 4.997 1.00 94.38 91 ASP A N 1
ATOM 720 C CA . ASP A 1 91 ? -10.087 -4.324 5.168 1.00 94.38 91 ASP A CA 1
ATOM 721 C C . ASP A 1 91 ? -9.857 -4.861 6.590 1.00 94.38 91 ASP A C 1
ATOM 723 O O . ASP A 1 91 ? -10.779 -5.407 7.209 1.00 94.38 91 ASP A O 1
ATOM 727 N N . ALA A 1 92 ? -8.660 -4.650 7.140 1.00 94.19 92 ALA A N 1
ATOM 728 C CA . ALA A 1 92 ? -8.317 -4.980 8.517 1.00 94.19 92 ALA A CA 1
ATOM 729 C C . ALA A 1 92 ? -9.112 -4.127 9.518 1.00 94.19 92 ALA A C 1
ATOM 731 O O . ALA A 1 92 ? -9.711 -4.684 10.432 1.00 94.19 92 ALA A O 1
ATOM 732 N N . ASP A 1 93 ? -9.228 -2.810 9.304 1.00 94.75 93 ASP A N 1
ATOM 733 C CA . ASP A 1 93 ? -10.067 -1.906 10.110 1.00 94.75 93 ASP A CA 1
ATOM 734 C C . ASP A 1 93 ? -11.527 -2.368 10.170 1.00 94.75 93 ASP A C 1
ATOM 736 O O . ASP A 1 93 ? -12.134 -2.433 11.241 1.00 94.75 93 ASP A O 1
ATOM 740 N N . ARG A 1 94 ? -12.100 -2.725 9.014 1.00 94.00 94 ARG A N 1
ATOM 741 C CA . ARG A 1 94 ? -13.472 -3.240 8.938 1.00 94.00 94 ARG A CA 1
ATOM 742 C C . ARG A 1 94 ? -13.608 -4.567 9.675 1.00 94.00 94 ARG A C 1
ATOM 744 O O . ARG A 1 94 ? -14.580 -4.769 10.395 1.00 94.00 94 ARG A O 1
ATOM 751 N N . THR A 1 95 ? -12.659 -5.477 9.483 1.00 94.12 95 THR A N 1
ATOM 752 C CA . THR A 1 95 ? -12.685 -6.797 10.120 1.00 94.12 95 THR A CA 1
ATOM 753 C C . THR A 1 95 ? -12.533 -6.679 11.634 1.00 94.12 95 THR A C 1
ATOM 755 O O . THR A 1 95 ? -13.274 -7.332 12.358 1.00 94.12 95 THR A O 1
ATOM 758 N N . ALA A 1 96 ? -11.651 -5.804 12.116 1.00 93.62 96 ALA A N 1
ATOM 759 C CA . ALA A 1 96 ? -11.478 -5.506 13.532 1.00 93.62 96 ALA A CA 1
ATOM 760 C C . ALA A 1 96 ? -12.765 -4.959 14.152 1.00 93.62 96 ALA A C 1
ATOM 762 O O . ALA A 1 96 ? -13.236 -5.513 15.138 1.00 93.62 96 ALA A O 1
ATOM 763 N N . ALA A 1 97 ? -13.396 -3.966 13.515 1.00 93.38 97 ALA A N 1
ATOM 764 C CA . ALA A 1 97 ? -14.676 -3.426 13.971 1.00 93.38 97 ALA A CA 1
ATOM 765 C C . ALA A 1 97 ? -15.779 -4.497 14.036 1.00 93.38 97 ALA A C 1
ATOM 767 O O . ALA A 1 97 ? -16.585 -4.499 14.960 1.00 93.38 97 ALA A O 1
ATOM 768 N N . LEU A 1 98 ? -15.810 -5.431 13.077 1.00 92.25 98 LEU A N 1
ATOM 769 C CA . LEU A 1 98 ? -16.751 -6.556 13.094 1.00 92.25 98 LEU A CA 1
ATOM 770 C C . LEU A 1 98 ? -16.431 -7.585 14.189 1.00 92.25 98 LEU A C 1
ATOM 772 O O . LEU A 1 98 ? -17.351 -8.209 14.710 1.00 92.25 98 LEU A O 1
ATOM 776 N N . LEU A 1 99 ? -15.151 -7.782 14.515 1.00 91.62 99 LEU A N 1
ATOM 777 C CA . LEU A 1 99 ? -14.705 -8.713 15.553 1.00 91.62 99 LEU A CA 1
ATOM 778 C C . LEU A 1 99 ? -14.949 -8.168 16.963 1.00 91.62 99 LEU A C 1
ATOM 780 O O . LEU A 1 99 ? -15.349 -8.934 17.835 1.00 91.62 99 LEU A O 1
ATOM 784 N N . THR A 1 100 ? -14.709 -6.874 17.192 1.00 91.75 100 THR A N 1
ATOM 785 C CA . THR A 1 100 ? -14.867 -6.252 18.516 1.00 91.75 100 THR A CA 1
ATOM 786 C C . THR A 1 100 ? -16.249 -5.674 18.759 1.00 91.75 100 THR A C 1
ATOM 788 O O . THR A 1 100 ? -16.579 -5.379 19.903 1.00 91.75 100 THR A O 1
ATOM 791 N N . GLY A 1 101 ? -17.053 -5.490 17.707 1.00 91.75 101 GLY A N 1
ATOM 792 C CA . GLY A 1 101 ? -18.331 -4.788 17.798 1.00 91.75 101 GLY A CA 1
ATOM 793 C C . GLY A 1 101 ? -18.177 -3.276 17.992 1.00 91.75 101 GLY A C 1
ATOM 794 O O . GLY A 1 101 ? -19.166 -2.592 18.249 1.00 91.75 101 GLY A O 1
ATOM 795 N N . ASP A 1 102 ? -16.955 -2.738 17.889 1.00 91.44 102 ASP A N 1
ATOM 796 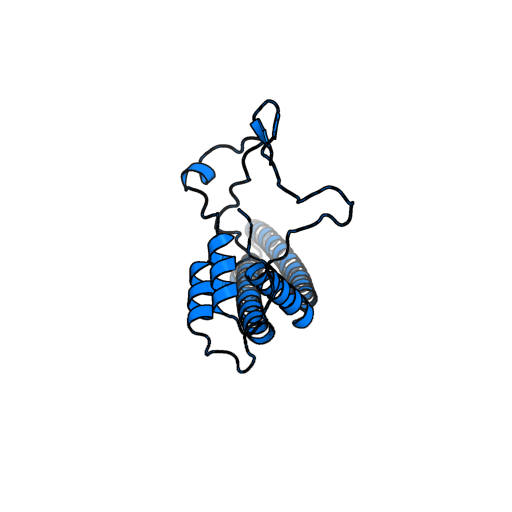C CA . ASP A 1 102 ? -16.641 -1.386 18.341 1.00 91.44 102 ASP A CA 1
ATOM 797 C C . ASP A 1 102 ? -15.800 -0.558 17.348 1.00 91.44 102 ASP A C 1
ATOM 799 O O . ASP A 1 102 ? -14.619 -0.267 17.563 1.00 91.44 102 ASP A O 1
ATOM 803 N N . PRO A 1 103 ? -16.414 -0.079 16.252 1.00 93.19 103 PRO A N 1
ATOM 804 C CA . PRO A 1 103 ? -15.728 0.789 15.294 1.00 93.19 103 PRO A CA 1
ATOM 805 C C . PRO A 1 103 ? -15.239 2.112 15.911 1.00 93.19 103 PRO A C 1
ATOM 807 O O . PRO A 1 103 ? -14.276 2.711 15.423 1.00 93.19 103 PRO A O 1
ATOM 810 N N . LEU A 1 104 ? -15.897 2.602 16.970 1.00 92.50 104 LEU A N 1
ATOM 811 C CA . LEU A 1 104 ? -15.545 3.867 17.616 1.00 92.50 104 LEU A CA 1
ATOM 812 C C . LEU A 1 104 ? -14.362 3.720 18.577 1.00 92.50 104 LEU A C 1
ATOM 814 O O . LEU A 1 104 ? -13.554 4.647 18.667 1.00 92.50 104 LEU A O 1
ATOM 818 N N . GLY A 1 105 ? -14.233 2.576 19.251 1.00 90.88 105 GLY A N 1
ATOM 819 C CA . GLY A 1 105 ? -13.063 2.228 20.053 1.00 90.88 105 GLY A CA 1
ATOM 820 C C . GLY A 1 105 ? -11.801 2.180 19.198 1.00 90.88 105 GLY A C 1
ATOM 821 O O . GLY A 1 105 ? -10.835 2.887 19.497 1.00 90.88 105 GLY A O 1
ATOM 822 N N . LEU A 1 106 ? -11.863 1.514 18.039 1.00 92.88 106 LEU A N 1
ATOM 823 C CA . LEU A 1 106 ? -10.754 1.494 17.083 1.00 92.88 106 LEU A CA 1
ATOM 824 C C . LEU A 1 106 ? -10.421 2.898 16.555 1.00 92.88 106 LEU A C 1
ATOM 826 O O . LEU A 1 106 ? -9.255 3.289 16.498 1.00 92.88 106 LEU A O 1
ATOM 830 N N . ALA A 1 107 ? -11.432 3.706 16.222 1.00 92.94 107 ALA A N 1
ATOM 831 C CA . ALA A 1 107 ? -11.215 5.085 15.788 1.00 92.94 107 ALA A CA 1
ATOM 832 C C . ALA A 1 107 ? -10.554 5.948 16.883 1.00 92.94 107 ALA A C 1
ATOM 834 O O . ALA A 1 107 ? -9.697 6.788 16.584 1.00 92.94 107 ALA A O 1
ATOM 835 N N . SER A 1 108 ? -10.930 5.739 18.147 1.00 91.50 108 SER A N 1
ATOM 836 C CA . SER A 1 108 ? -10.307 6.387 19.304 1.00 91.50 108 SER A CA 1
ATOM 837 C C . SER A 1 108 ? -8.852 5.942 19.475 1.00 91.50 108 SER A C 1
ATOM 839 O O . SER A 1 108 ? -7.976 6.797 19.637 1.00 91.50 108 SER A O 1
ATOM 841 N N . ALA A 1 109 ? -8.578 4.639 19.345 1.00 91.00 109 ALA A N 1
ATOM 842 C CA . ALA A 1 109 ? -7.235 4.076 19.429 1.00 91.00 109 ALA A CA 1
ATOM 843 C C . ALA A 1 109 ? -6.319 4.676 18.356 1.00 91.00 109 ALA A C 1
ATOM 845 O O . ALA A 1 109 ? -5.256 5.210 18.676 1.00 91.00 109 ALA A O 1
ATOM 846 N N . ILE A 1 110 ? -6.775 4.688 17.097 1.00 89.62 110 ILE A N 1
ATOM 847 C CA . ILE A 1 110 ? -6.064 5.300 15.965 1.00 89.62 110 ILE A CA 1
ATOM 848 C C . ILE A 1 110 ? -5.796 6.780 16.240 1.00 89.62 110 ILE A C 1
ATOM 850 O O . ILE A 1 110 ? -4.675 7.237 16.059 1.00 89.62 110 ILE A O 1
ATOM 854 N N . THR A 1 111 ? -6.785 7.530 16.732 1.00 89.25 111 THR A N 1
ATOM 855 C CA . THR A 1 111 ? -6.616 8.961 17.045 1.00 89.25 111 THR A CA 1
ATOM 856 C C . THR A 1 111 ? -5.611 9.191 18.181 1.00 89.25 111 THR A C 1
ATOM 858 O O . THR A 1 111 ? -4.868 10.170 18.165 1.00 89.25 111 THR A O 1
ATOM 861 N N . ARG A 1 112 ? -5.559 8.302 19.183 1.00 85.94 112 ARG A N 1
ATOM 862 C CA . ARG A 1 112 ? -4.579 8.383 20.278 1.00 85.94 112 ARG A CA 1
ATOM 863 C C . ARG A 1 112 ? -3.167 7.994 19.845 1.00 85.94 112 ARG A C 1
ATOM 865 O O . ARG A 1 112 ? -2.211 8.568 20.382 1.00 85.94 112 ARG A O 1
ATOM 872 N N . LEU A 1 113 ? -3.048 7.024 18.937 1.00 80.75 113 LEU A N 1
ATOM 873 C CA . LEU A 1 113 ? -1.786 6.534 18.377 1.00 80.75 113 LEU A CA 1
ATOM 874 C C . LEU A 1 113 ? -1.219 7.458 17.301 1.00 80.75 113 LEU A C 1
ATOM 876 O O . LEU A 1 113 ? 0.006 7.565 17.191 1.00 80.75 113 LEU A O 1
ATOM 880 N N . ASP A 1 114 ? -2.083 8.14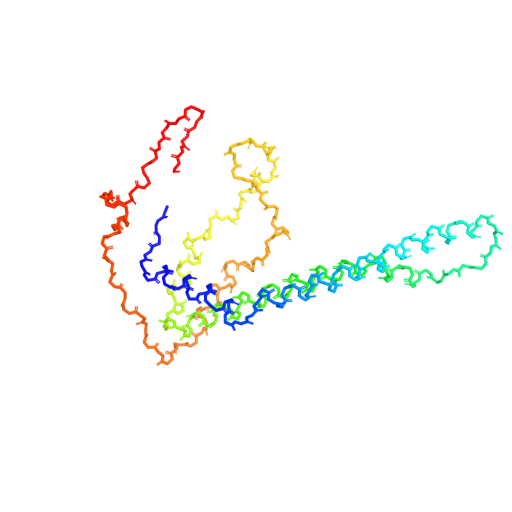9 16.555 1.00 78.12 114 ASP A N 1
ATOM 881 C CA . ASP A 1 114 ? -1.689 9.130 15.552 1.00 78.12 114 ASP A CA 1
ATOM 882 C C . ASP A 1 114 ? -0.981 10.309 16.231 1.00 78.12 114 ASP A C 1
ATOM 884 O O . ASP A 1 114 ? -1.568 11.261 16.743 1.00 78.12 114 ASP A O 1
ATOM 888 N N . THR A 1 115 ? 0.338 10.177 16.311 1.00 60.53 115 THR A N 1
ATOM 889 C CA . THR A 1 115 ? 1.258 11.113 16.960 1.00 60.53 115 THR A CA 1
ATOM 890 C C . THR A 1 115 ? 2.260 11.682 15.958 1.00 60.53 115 THR A C 1
ATOM 892 O O . THR A 1 115 ? 3.278 12.251 16.349 1.00 60.53 115 THR A O 1
ATOM 895 N N . SER A 1 116 ? 2.009 11.539 14.653 1.00 50.50 116 SER A N 1
ATOM 896 C CA . SER A 1 116 ? 2.940 11.998 13.624 1.00 50.50 116 SER A CA 1
ATOM 897 C C . SER A 1 116 ? 2.260 12.290 12.292 1.00 50.50 116 SER A C 1
ATOM 899 O O . SER A 1 116 ? 2.261 11.501 11.351 1.00 50.50 116 SER A O 1
ATOM 901 N N . THR A 1 117 ? 1.862 13.546 12.141 1.00 42.09 117 THR A N 1
ATOM 902 C CA . THR A 1 117 ? 2.557 14.307 11.105 1.00 42.09 117 THR A CA 1
ATOM 903 C C . THR A 1 117 ? 3.672 15.033 11.831 1.00 42.09 117 THR A C 1
ATOM 905 O O . THR A 1 117 ? 3.388 15.910 12.645 1.00 42.09 117 THR A O 1
ATOM 908 N N . GLY A 1 118 ? 4.913 14.581 11.622 1.00 48.12 118 GLY A N 1
ATOM 909 C CA . GLY A 1 118 ? 6.092 15.332 12.032 1.00 48.12 118 GLY A CA 1
ATOM 910 C C . GLY A 1 118 ? 5.873 16.790 11.662 1.00 48.12 118 GLY A C 1
ATOM 911 O O . GLY A 1 118 ? 5.336 17.092 10.590 1.00 48.12 118 GLY A O 1
ATOM 912 N N . HIS A 1 119 ? 6.185 17.694 12.586 1.00 45.38 119 HIS A N 1
ATOM 913 C CA . HIS A 1 119 ? 6.193 19.099 12.228 1.00 45.38 119 HIS A CA 1
ATOM 914 C C . HIS A 1 119 ? 7.078 19.220 10.988 1.00 45.38 119 HIS A C 1
ATOM 916 O O . HIS A 1 119 ? 8.126 18.590 10.924 1.00 45.38 119 HIS A O 1
ATOM 922 N N . ILE A 1 120 ? 6.681 20.026 10.008 1.00 49.44 120 ILE A N 1
ATOM 923 C CA . ILE A 1 120 ? 7.482 20.294 8.799 1.00 49.44 120 ILE A CA 1
ATOM 924 C C . ILE A 1 120 ? 8.932 20.674 9.185 1.00 49.44 120 ILE A C 1
ATOM 926 O O . ILE A 1 120 ? 9.886 20.408 8.469 1.00 49.44 120 ILE A O 1
ATOM 930 N N . ILE A 1 121 ? 9.086 21.237 10.385 1.00 48.28 121 ILE A N 1
ATOM 931 C CA . ILE A 1 121 ? 10.337 21.586 11.055 1.00 48.28 121 ILE A CA 1
ATOM 932 C C . ILE A 1 121 ? 11.214 20.353 11.368 1.00 48.28 121 ILE A C 1
ATOM 934 O O . ILE A 1 121 ? 12.430 20.431 11.229 1.00 48.28 121 ILE A O 1
ATOM 938 N N . ASP A 1 122 ? 10.635 19.218 11.769 1.00 50.28 122 ASP A N 1
ATOM 939 C CA . ASP A 1 122 ? 11.370 17.975 12.033 1.00 50.28 122 ASP A CA 1
ATOM 940 C C . ASP A 1 122 ? 11.914 17.345 10.737 1.00 50.28 122 ASP A C 1
ATOM 942 O O . ASP A 1 122 ? 13.016 16.812 10.775 1.00 50.28 122 ASP A O 1
ATOM 946 N N . ASP A 1 123 ? 11.218 17.483 9.599 1.00 52.47 123 ASP A N 1
ATOM 947 C CA . ASP A 1 123 ? 11.691 17.034 8.271 1.00 52.47 123 ASP A CA 1
ATOM 948 C C . ASP A 1 123 ? 12.827 17.921 7.703 1.00 52.47 123 ASP A C 1
ATOM 950 O O . ASP A 1 123 ? 13.574 17.485 6.828 1.00 52.47 123 ASP A O 1
ATOM 954 N N . ILE A 1 124 ? 12.972 19.163 8.188 1.00 56.38 124 ILE A N 1
ATOM 955 C CA . ILE A 1 124 ? 13.998 20.126 7.734 1.00 56.38 124 ILE A CA 1
ATOM 956 C C . ILE A 1 124 ? 15.288 20.032 8.565 1.00 56.38 124 ILE A C 1
ATOM 958 O O . ILE A 1 124 ? 16.373 20.336 8.063 1.00 56.38 124 ILE A O 1
ATOM 962 N N . LEU A 1 125 ? 15.203 19.644 9.842 1.00 54.44 125 LEU A N 1
ATOM 963 C CA . LEU A 1 125 ? 16.378 19.577 10.711 1.00 54.44 125 LEU A CA 1
ATOM 964 C C . LEU A 1 125 ? 17.221 18.314 10.448 1.00 54.44 125 LEU A C 1
ATOM 966 O O . LEU A 1 125 ? 16.670 17.227 10.282 1.00 54.44 125 LEU A O 1
ATOM 970 N N . PRO A 1 126 ? 18.565 18.420 10.486 1.00 54.84 126 PRO A N 1
ATOM 971 C CA . PRO A 1 126 ? 19.441 17.267 10.319 1.00 54.84 126 PRO A CA 1
ATOM 972 C C . PRO A 1 126 ? 19.176 16.206 11.404 1.00 54.84 126 PRO A C 1
ATOM 974 O O . PRO A 1 126 ? 18.899 16.558 12.559 1.00 54.84 126 PRO A O 1
ATOM 977 N N . PRO A 1 127 ? 19.264 14.906 11.060 1.00 54.22 127 PRO A N 1
ATOM 978 C CA . PRO A 1 127 ? 18.938 13.821 11.975 1.00 54.22 127 PRO A CA 1
ATOM 979 C C . PRO A 1 127 ? 19.893 13.825 13.173 1.00 54.22 127 PRO A C 1
ATOM 981 O O . PRO A 1 127 ? 21.086 13.555 13.052 1.00 54.22 127 PRO A O 1
ATOM 984 N N . VAL A 1 128 ? 19.360 14.139 14.354 1.00 55.97 128 VAL A N 1
ATOM 985 C CA . VAL A 1 128 ? 20.084 14.017 15.624 1.00 55.97 128 VAL A CA 1
ATOM 986 C C . VAL A 1 128 ? 20.030 12.545 16.057 1.00 55.97 128 VAL A C 1
ATOM 988 O O . VAL A 1 128 ? 18.934 11.981 16.029 1.00 55.97 128 VAL A O 1
ATOM 991 N N . PRO A 1 129 ? 21.126 11.926 16.544 1.00 48.50 129 PRO A N 1
ATOM 992 C CA . PRO A 1 129 ? 21.180 10.501 16.922 1.00 48.50 129 PRO A CA 1
ATOM 993 C C . PRO A 1 129 ? 20.184 10.032 18.007 1.00 48.50 129 PRO A C 1
ATOM 995 O O . PRO A 1 129 ? 20.174 8.859 18.362 1.00 48.50 129 PRO A O 1
ATOM 998 N N . ALA A 1 130 ? 19.359 10.931 18.554 1.00 52.75 130 ALA A N 1
ATOM 999 C CA . ALA A 1 130 ? 18.369 10.668 19.601 1.00 52.75 130 ALA A CA 1
ATOM 1000 C C . ALA A 1 130 ? 16.960 11.214 19.282 1.00 52.75 130 ALA A C 1
ATOM 1002 O O . ALA A 1 130 ? 16.052 11.099 20.107 1.00 52.75 130 ALA A O 1
ATOM 1003 N N . ARG A 1 131 ? 16.751 11.825 18.107 1.00 48.25 131 ARG A N 1
ATOM 1004 C CA . ARG A 1 131 ? 15.427 12.294 17.672 1.00 48.25 131 ARG A CA 1
ATOM 1005 C C . ARG A 1 131 ? 14.769 11.180 16.863 1.00 48.25 131 ARG A C 1
ATOM 1007 O O . ARG A 1 131 ? 15.429 10.564 16.030 1.00 48.25 131 ARG A O 1
ATOM 1014 N N . ARG A 1 132 ? 13.482 10.904 17.119 1.00 47.72 132 ARG A N 1
ATOM 1015 C CA . ARG A 1 132 ? 12.690 9.981 16.285 1.00 47.72 132 ARG A CA 1
ATOM 1016 C C . ARG A 1 132 ? 12.894 10.387 14.831 1.00 47.72 132 ARG A C 1
ATOM 1018 O O . ARG A 1 132 ? 12.705 11.558 14.517 1.00 47.72 132 ARG A O 1
ATOM 1025 N N . VAL A 1 133 ? 13.321 9.440 14.000 1.00 41.38 133 VAL A N 1
ATOM 1026 C CA . VAL A 1 133 ? 13.550 9.667 12.572 1.00 41.38 133 VAL A CA 1
ATOM 1027 C C . VAL A 1 133 ? 12.275 10.297 12.001 1.00 41.38 133 VAL A C 1
ATOM 1029 O O . VAL A 1 133 ? 11.223 9.656 12.094 1.00 41.38 133 VAL A O 1
ATOM 1032 N N . PRO A 1 134 ? 12.328 11.530 11.464 1.00 44.06 134 PRO A N 1
ATOM 1033 C CA . PRO A 1 134 ? 11.255 12.064 10.644 1.00 44.06 134 PRO A CA 1
ATOM 1034 C C . PRO A 1 134 ? 11.178 11.141 9.431 1.00 44.06 134 PRO A C 1
ATOM 1036 O O . PRO A 1 134 ? 12.038 11.162 8.551 1.00 44.06 134 PRO A O 1
ATOM 1039 N N . GLN A 1 135 ? 10.249 10.187 9.460 1.00 46.06 135 GLN A N 1
ATOM 1040 C CA . GLN A 1 135 ? 10.044 9.320 8.313 1.00 46.06 135 GLN A CA 1
ATOM 1041 C C . GLN A 1 135 ? 9.310 10.167 7.275 1.00 46.06 135 GLN A C 1
ATOM 1043 O O . GLN A 1 135 ? 8.207 10.641 7.572 1.00 46.06 135 GLN A O 1
ATOM 1048 N N . PRO A 1 136 ? 9.900 10.387 6.088 1.00 38.59 136 PRO A N 1
ATOM 1049 C CA . PRO A 1 136 ? 9.301 11.245 5.084 1.00 38.59 136 PRO A CA 1
ATOM 1050 C C . PRO A 1 136 ? 7.882 10.761 4.783 1.00 38.59 136 PRO A C 1
ATOM 1052 O O . PRO A 1 136 ? 7.636 9.575 4.559 1.00 38.59 136 PRO A O 1
ATOM 1055 N N . SER A 1 137 ? 6.940 11.702 4.778 1.00 48.22 137 SER A N 1
ATOM 1056 C CA . SER A 1 137 ? 5.499 11.478 4.580 1.00 48.22 137 SER A CA 1
ATOM 1057 C C . SER A 1 137 ? 5.138 10.629 3.350 1.00 48.22 137 SER A C 1
ATOM 1059 O O . SER A 1 137 ? 4.084 9.992 3.337 1.00 48.22 137 SER A O 1
ATOM 1061 N N . MET A 1 138 ? 6.022 10.569 2.349 1.00 34.22 138 MET A N 1
ATOM 1062 C CA . MET A 1 138 ? 5.879 9.757 1.135 1.00 34.22 138 MET A CA 1
ATOM 1063 C C . MET A 1 138 ? 6.011 8.239 1.367 1.00 34.22 138 MET A C 1
ATOM 1065 O O . MET A 1 138 ? 5.5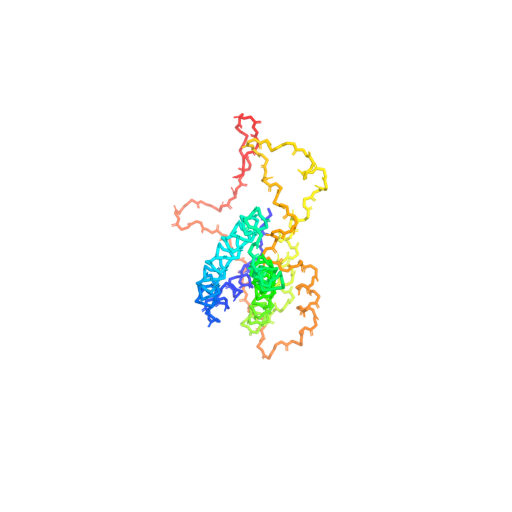86 7.473 0.508 1.00 34.22 138 MET A O 1
ATOM 1069 N N . LEU A 1 139 ? 6.543 7.799 2.516 1.00 38.03 139 LEU A N 1
ATOM 1070 C CA . LEU A 1 139 ? 6.746 6.387 2.880 1.00 38.03 139 LEU A CA 1
ATOM 1071 C C . LEU A 1 139 ? 5.820 5.909 4.014 1.00 38.03 139 LEU A C 1
ATOM 1073 O O . LEU A 1 139 ? 6.112 4.920 4.683 1.00 38.03 139 LEU A O 1
ATOM 1077 N N . ARG A 1 140 ? 4.682 6.579 4.250 1.00 51.31 140 ARG A N 1
ATOM 1078 C CA . ARG A 1 140 ? 3.641 5.998 5.113 1.00 51.31 140 ARG A CA 1
ATOM 1079 C C . ARG A 1 140 ? 2.992 4.823 4.383 1.00 51.31 140 ARG A C 1
ATOM 1081 O O . ARG A 1 140 ? 2.156 5.019 3.502 1.00 51.31 140 ARG A O 1
ATOM 1088 N N . CYS A 1 141 ? 3.345 3.607 4.789 1.00 51.19 141 CYS A N 1
ATOM 1089 C CA . CYS A 1 141 ? 2.670 2.384 4.346 1.00 51.19 141 CYS A CA 1
ATOM 1090 C C . CYS A 1 141 ? 1.212 2.303 4.844 1.00 51.19 141 CYS A C 1
ATOM 1092 O O . CYS A 1 141 ? 0.419 1.541 4.292 1.00 51.19 141 CYS A O 1
ATOM 1094 N N . HIS A 1 142 ? 0.837 3.142 5.820 1.00 62.72 142 HIS A N 1
ATOM 1095 C CA . HIS A 1 142 ? -0.527 3.265 6.330 1.00 62.72 142 HIS A CA 1
ATOM 1096 C C . HIS A 1 142 ? -1.274 4.450 5.691 1.00 62.72 142 HIS A C 1
ATOM 1098 O O . HIS A 1 142 ? -0.703 5.537 5.526 1.00 62.72 142 HIS A O 1
ATOM 1104 N N . PRO A 1 143 ? -2.571 4.296 5.358 1.00 70.56 143 PRO A N 1
ATOM 1105 C CA . PRO A 1 143 ? -3.405 5.416 4.954 1.00 70.56 143 PRO A CA 1
ATOM 1106 C C . PRO A 1 143 ? -3.506 6.442 6.087 1.00 70.56 143 PRO A C 1
ATOM 1108 O O . PRO A 1 143 ? -3.369 6.116 7.266 1.00 70.56 143 PRO A O 1
ATOM 1111 N N . ALA A 1 144 ? -3.760 7.700 5.725 1.00 78.94 144 ALA A N 1
ATOM 1112 C CA . ALA A 1 144 ? -3.857 8.778 6.698 1.00 78.94 144 ALA A CA 1
ATOM 1113 C C . ALA A 1 144 ? -4.931 8.468 7.762 1.00 78.94 144 ALA A C 1
ATOM 1115 O O . ALA A 1 144 ? -6.039 8.031 7.432 1.00 78.94 144 ALA A O 1
ATOM 1116 N N . ALA A 1 145 ? -4.595 8.679 9.038 1.00 81.25 145 ALA A N 1
ATOM 1117 C CA . ALA A 1 145 ? -5.426 8.279 10.175 1.00 81.25 145 ALA A CA 1
ATOM 1118 C C . ALA A 1 145 ? -6.836 8.888 10.119 1.00 81.25 145 ALA A C 1
ATOM 1120 O O . ALA A 1 145 ? -7.826 8.210 10.377 1.00 81.25 145 ALA A O 1
ATOM 1121 N N . ASN A 1 146 ? -6.944 10.142 9.677 1.00 84.50 146 ASN A N 1
ATOM 1122 C CA . ASN A 1 146 ? -8.212 10.827 9.430 1.00 84.50 146 ASN A CA 1
ATOM 1123 C C . ASN A 1 146 ? -9.120 10.081 8.433 1.00 84.50 146 ASN A C 1
ATOM 1125 O O . ASN A 1 146 ? -10.329 10.024 8.648 1.00 84.50 146 ASN A O 1
ATOM 1129 N N . LEU A 1 147 ? -8.568 9.476 7.375 1.00 88.25 147 LEU A N 1
ATOM 1130 C CA . LEU A 1 147 ? -9.345 8.686 6.413 1.00 88.25 147 LEU A CA 1
ATOM 1131 C C . LEU A 1 147 ? -9.846 7.375 7.025 1.00 88.25 147 LEU A C 1
ATOM 1133 O O . LEU A 1 147 ? -11.000 7.007 6.798 1.00 88.25 147 LEU A O 1
ATOM 1137 N N . ARG A 1 148 ? -9.006 6.695 7.814 1.00 90.94 148 ARG A N 1
ATOM 1138 C CA . ARG A 1 148 ? -9.384 5.472 8.543 1.00 90.94 148 ARG A CA 1
ATOM 1139 C C . ARG A 1 148 ? -10.506 5.759 9.538 1.00 90.94 148 ARG A C 1
ATOM 1141 O O . ARG A 1 148 ? -11.571 5.155 9.456 1.00 90.94 148 ARG A O 1
ATOM 1148 N N . VAL A 1 149 ? -10.329 6.780 10.380 1.00 91.69 149 VAL A N 1
ATOM 1149 C CA . VAL A 1 149 ? -11.337 7.246 11.348 1.00 91.69 149 VAL A CA 1
ATOM 1150 C C . VAL A 1 149 ? -12.645 7.630 10.655 1.00 91.69 149 VAL A C 1
ATOM 1152 O O . VAL A 1 149 ? -13.721 7.249 11.113 1.00 91.69 149 VAL A O 1
ATOM 1155 N N . ALA A 1 150 ? -12.580 8.355 9.534 1.00 92.19 150 ALA A N 1
ATOM 1156 C CA . ALA A 1 150 ? -13.771 8.739 8.783 1.00 92.19 150 ALA A CA 1
ATOM 1157 C C . ALA A 1 150 ? -14.525 7.530 8.208 1.00 92.19 150 ALA A C 1
ATOM 1159 O O . ALA A 1 150 ? -15.753 7.559 8.164 1.00 92.19 150 ALA A O 1
ATOM 1160 N N . ARG A 1 151 ? -13.823 6.474 7.773 1.00 91.94 151 ARG A N 1
ATOM 1161 C CA . ARG A 1 151 ? -14.463 5.226 7.326 1.00 91.94 151 ARG A CA 1
ATOM 1162 C C . ARG A 1 151 ? -15.062 4.446 8.486 1.00 91.94 151 ARG A C 1
ATOM 1164 O O . ARG A 1 151 ? -16.207 4.032 8.372 1.00 91.94 151 ARG A O 1
ATOM 1171 N N . LEU A 1 152 ? -14.341 4.309 9.598 1.00 91.81 152 LEU A N 1
ATOM 1172 C CA . LEU A 1 152 ? -14.827 3.612 10.792 1.00 91.81 152 LEU A CA 1
ATOM 1173 C C . LEU A 1 152 ? -16.111 4.239 11.337 1.00 91.81 152 LEU A C 1
ATOM 1175 O O . LEU A 1 152 ? -17.066 3.533 11.626 1.00 91.81 152 LEU A O 1
ATOM 1179 N N . ARG A 1 153 ? -16.187 5.574 11.380 1.00 91.38 153 ARG A N 1
ATOM 1180 C CA . ARG A 1 153 ? -17.405 6.297 11.785 1.00 91.38 153 ARG A CA 1
ATOM 1181 C C . ARG A 1 153 ? -18.593 6.109 10.840 1.00 91.38 153 ARG A C 1
ATOM 1183 O O . ARG A 1 153 ? -19.718 6.381 11.239 1.00 91.38 153 ARG A O 1
ATOM 1190 N N . LYS A 1 154 ? -18.343 5.716 9.588 1.00 91.69 154 LYS A N 1
ATOM 1191 C CA . LYS A 1 154 ? -19.382 5.419 8.592 1.00 91.69 154 LYS A CA 1
ATOM 1192 C C . LYS A 1 154 ? -19.807 3.953 8.600 1.00 91.69 154 LYS A C 1
ATOM 1194 O O . LYS A 1 154 ? -20.756 3.624 7.895 1.00 91.69 154 LYS A O 1
ATOM 1199 N N . LEU A 1 155 ? -19.106 3.078 9.322 1.00 87.06 155 LEU A N 1
ATOM 1200 C CA . LEU A 1 155 ? -19.542 1.697 9.465 1.00 87.06 155 LEU A CA 1
ATOM 1201 C C . LEU A 1 155 ? -20.831 1.677 10.286 1.00 87.06 155 LEU A C 1
ATOM 1203 O O . LEU A 1 155 ? -20.914 2.307 11.340 1.00 87.06 155 LEU A O 1
ATOM 1207 N N . GLU A 1 156 ? -21.832 0.956 9.788 1.00 77.38 156 GLU A N 1
ATOM 1208 C CA . GLU A 1 156 ? -23.011 0.625 10.581 1.00 77.38 156 GLU A CA 1
ATOM 1209 C C . GLU A 1 156 ? -22.587 -0.164 11.821 1.00 77.38 156 GLU A C 1
ATOM 1211 O O . GLU A 1 156 ? -21.585 -0.888 11.798 1.00 77.38 156 GLU A O 1
ATOM 1216 N N . ALA A 1 157 ? -23.344 -0.001 12.909 1.00 69.62 157 ALA A N 1
ATOM 1217 C CA . ALA A 1 157 ? -23.094 -0.735 14.138 1.00 69.62 157 ALA A CA 1
ATOM 1218 C C . ALA A 1 157 ? -23.063 -2.241 13.819 1.00 69.62 157 ALA A C 1
ATOM 1220 O O . ALA A 1 157 ? -24.038 -2.758 13.261 1.00 69.62 157 ALA A O 1
ATOM 1221 N N . PRO A 1 158 ? -21.956 -2.943 14.123 1.00 74.88 158 PRO A N 1
ATOM 1222 C CA . PRO A 1 158 ? -21.873 -4.371 13.889 1.00 74.88 158 PRO A CA 1
ATOM 1223 C C . PRO A 1 158 ? -23.011 -5.100 14.615 1.00 74.88 158 PRO A C 1
ATOM 1225 O O . PRO A 1 158 ? -23.434 -4.669 15.687 1.00 74.88 158 PRO A O 1
ATOM 1228 N N . PRO A 1 159 ? -23.480 -6.243 14.091 1.00 74.62 159 PRO A N 1
ATOM 1229 C CA . PRO A 1 159 ? -24.504 -7.050 14.758 1.00 74.62 159 PRO A CA 1
ATOM 1230 C C . PRO A 1 159 ? -24.007 -7.700 16.063 1.00 74.62 159 PRO A C 1
ATOM 1232 O O . PRO A 1 159 ? -24.791 -8.325 16.774 1.00 74.62 159 PRO A O 1
ATOM 1235 N N . VAL A 1 160 ? -22.710 -7.586 16.365 1.00 80.31 160 VAL A N 1
ATOM 1236 C CA . VAL A 1 160 ? -22.077 -8.098 17.582 1.00 80.31 160 VAL A CA 1
ATOM 1237 C C . VAL A 1 160 ? -21.965 -6.947 18.585 1.00 80.31 160 VAL A C 1
ATOM 1239 O O . VAL A 1 160 ? -21.477 -5.880 18.204 1.00 80.31 160 VAL A O 1
ATOM 1242 N N . PRO A 1 161 ? -22.403 -7.126 19.846 1.00 81.00 161 PRO A N 1
ATOM 1243 C CA . PRO A 1 161 ? -22.227 -6.100 20.863 1.00 81.00 161 PRO A CA 1
ATOM 1244 C C . PRO A 1 161 ? -20.732 -5.831 21.106 1.00 81.00 161 PRO A C 1
ATOM 1246 O O . PRO A 1 161 ? -19.926 -6.756 20.974 1.00 81.00 161 PRO A O 1
ATOM 1249 N N . PRO A 1 162 ? -20.359 -4.597 21.488 1.00 84.38 162 PRO A N 1
ATOM 1250 C CA . PRO A 1 162 ? -18.990 -4.274 21.859 1.00 84.38 162 PRO A CA 1
ATOM 1251 C C . PRO A 1 162 ? -18.451 -5.238 22.917 1.00 84.38 162 PRO A C 1
ATOM 1253 O O . PRO A 1 162 ? -19.162 -5.571 23.869 1.00 84.38 162 PRO A O 1
ATOM 1256 N N . LEU A 1 163 ? -17.194 -5.654 22.773 1.00 83.62 163 LEU A N 1
ATOM 1257 C CA . LEU A 1 163 ? -16.511 -6.435 23.801 1.00 83.62 163 LEU A CA 1
ATOM 1258 C C . LEU A 1 163 ? -16.481 -5.654 25.122 1.00 83.62 163 LEU A C 1
ATOM 1260 O O . LEU A 1 163 ? -15.931 -4.553 25.195 1.00 83.62 163 LEU A O 1
ATOM 1264 N N . ASP A 1 164 ? -17.049 -6.245 26.171 1.00 81.81 164 ASP A N 1
ATOM 1265 C CA . ASP A 1 164 ? -16.974 -5.702 27.523 1.00 81.81 164 ASP A CA 1
ATOM 1266 C C . ASP A 1 164 ? -15.638 -6.105 28.154 1.00 81.81 164 ASP A C 1
ATOM 1268 O O . ASP A 1 164 ? -15.423 -7.259 28.530 1.00 81.81 164 ASP A O 1
ATOM 1272 N N . ILE A 1 165 ? -14.697 -5.161 28.186 1.00 81.75 165 ILE A N 1
ATOM 1273 C CA . ILE A 1 165 ? -13.340 -5.390 28.678 1.00 81.75 165 ILE A CA 1
ATOM 1274 C C . ILE A 1 165 ? -13.129 -4.522 29.909 1.00 81.75 165 ILE A C 1
ATOM 1276 O O . ILE A 1 165 ? -12.951 -3.305 29.806 1.00 81.75 165 ILE A O 1
ATOM 1280 N N . ALA A 1 166 ? -13.110 -5.168 31.073 1.00 78.00 166 ALA A N 1
ATOM 1281 C CA . ALA A 1 166 ? -12.815 -4.511 32.334 1.00 78.00 166 ALA A CA 1
ATOM 1282 C C . ALA A 1 166 ? -11.381 -3.954 32.343 1.00 78.00 166 ALA A C 1
ATOM 1284 O O . ALA A 1 166 ? -10.418 -4.624 31.956 1.00 78.00 166 ALA A O 1
ATOM 1285 N N . GLU A 1 167 ? -11.225 -2.715 32.810 1.00 78.38 167 GLU A N 1
ATOM 1286 C CA . GLU A 1 167 ? -9.907 -2.142 33.068 1.00 78.38 167 GLU A CA 1
ATOM 1287 C C . GLU A 1 167 ? -9.361 -2.672 34.395 1.00 78.38 167 GLU A C 1
ATOM 1289 O O . GLU A 1 167 ? -9.595 -2.104 35.461 1.00 78.38 167 GLU A O 1
ATOM 1294 N N . GLU A 1 168 ? -8.613 -3.768 34.332 1.00 74.62 168 GLU A N 1
ATOM 1295 C CA . GLU A 1 168 ? -7.853 -4.255 35.480 1.00 74.62 168 GLU A CA 1
ATOM 1296 C C . GLU A 1 168 ? -6.470 -3.584 35.574 1.00 74.62 168 GLU A C 1
ATOM 1298 O O . GLU A 1 168 ? -5.877 -3.202 34.553 1.00 74.62 168 GLU A O 1
ATOM 1303 N N . PRO A 1 169 ? -5.911 -3.419 36.791 1.00 70.56 169 PRO A N 1
ATOM 1304 C CA . PRO A 1 169 ? -4.557 -2.910 36.949 1.00 70.56 169 PRO A CA 1
ATOM 1305 C C . PRO A 1 169 ? -3.578 -3.804 36.181 1.00 70.56 169 PRO A C 1
ATOM 1307 O O . PRO A 1 169 ? -3.509 -5.010 36.399 1.00 70.56 169 PRO A O 1
ATOM 1310 N N . ARG A 1 170 ? -2.789 -3.209 35.277 1.00 66.88 170 ARG A N 1
ATOM 1311 C CA . ARG A 1 170 ? -1.784 -3.945 34.495 1.00 66.88 170 ARG A CA 1
ATOM 1312 C C . ARG A 1 170 ? -0.671 -4.456 35.407 1.00 66.88 170 ARG A C 1
ATOM 1314 O O . ARG A 1 170 ? 0.260 -3.714 35.728 1.00 66.88 170 ARG A O 1
ATOM 1321 N N . ILE A 1 171 ? -0.777 -5.714 35.812 1.00 64.62 171 ILE A N 1
ATOM 1322 C CA . ILE A 1 171 ? 0.220 -6.421 36.615 1.00 64.62 171 ILE A CA 1
ATOM 1323 C C . ILE A 1 171 ? 1.261 -7.026 35.667 1.00 64.62 171 ILE A C 1
ATOM 1325 O O . ILE A 1 171 ? 0.919 -7.616 34.643 1.00 64.62 171 ILE A O 1
ATOM 1329 N N . SER A 1 172 ? 2.548 -6.859 35.977 1.00 64.69 172 SER A N 1
ATOM 1330 C CA . SER A 1 172 ? 3.607 -7.528 35.221 1.00 64.69 172 SER A CA 1
ATOM 1331 C C . SER A 1 172 ? 3.551 -9.034 35.466 1.00 64.69 172 SER A C 1
ATOM 1333 O O . SER A 1 172 ? 3.540 -9.468 36.618 1.00 64.69 172 SER A O 1
ATOM 1335 N N . LEU A 1 173 ? 3.644 -9.834 34.400 1.00 63.41 173 LEU A N 1
ATOM 1336 C CA . LEU A 1 173 ? 3.850 -11.288 34.494 1.00 63.41 173 LEU A CA 1
ATOM 1337 C C . LEU A 1 173 ? 5.145 -11.655 35.248 1.00 63.41 173 LEU A C 1
ATOM 1339 O O . LEU A 1 173 ? 5.298 -12.781 35.704 1.00 63.41 173 LEU A O 1
ATOM 1343 N N . VAL A 1 174 ? 6.063 -10.695 35.412 1.00 71.00 174 VAL A N 1
ATOM 1344 C CA . VAL A 1 174 ? 7.346 -10.850 36.120 1.00 71.00 174 VAL A CA 1
ATOM 1345 C C . VAL A 1 174 ? 7.232 -10.467 37.611 1.00 71.00 174 VAL A C 1
ATOM 1347 O O . VAL A 1 174 ? 8.234 -10.346 38.306 1.00 71.00 174 VAL A O 1
ATOM 1350 N N . GLY A 1 175 ? 6.021 -10.239 38.137 1.00 53.28 175 GLY A N 1
ATOM 1351 C CA . GLY A 1 175 ? 5.786 -10.013 39.574 1.00 53.28 175 GLY A CA 1
ATOM 1352 C C . GLY A 1 175 ? 6.244 -8.651 40.111 1.00 53.28 175 GLY A C 1
ATOM 1353 O O . GLY A 1 175 ? 6.127 -8.374 41.302 1.00 53.28 175 GLY A O 1
ATOM 1354 N N . VAL A 1 176 ? 6.741 -7.768 39.248 1.00 58.34 176 VAL A N 1
ATOM 1355 C CA . VAL A 1 176 ? 7.012 -6.371 39.597 1.00 58.34 176 VAL A CA 1
ATOM 1356 C C . VAL A 1 176 ? 5.692 -5.609 39.470 1.00 58.34 176 VAL A C 1
ATOM 1358 O O . VAL A 1 176 ? 4.968 -5.822 38.498 1.00 58.34 176 VAL A O 1
ATOM 1361 N N . GLY A 1 177 ? 5.350 -4.774 40.457 1.00 60.25 177 GLY A N 1
ATOM 1362 C CA . GLY A 1 177 ? 4.095 -4.009 40.511 1.00 60.25 177 GLY A CA 1
ATOM 1363 C C . GLY A 1 177 ? 3.777 -3.197 39.238 1.00 60.25 177 GLY A C 1
ATOM 1364 O O . GLY A 1 177 ? 4.540 -3.223 38.273 1.00 60.25 177 GLY A O 1
ATOM 1365 N N . PRO A 1 178 ? 2.649 -2.465 39.204 1.00 56.03 178 PRO A N 1
ATOM 1366 C CA . PRO A 1 178 ? 2.086 -1.907 37.974 1.00 56.03 178 PRO A CA 1
ATOM 1367 C C . PRO A 1 178 ? 3.142 -1.222 37.101 1.00 56.03 178 PRO A C 1
ATOM 1369 O O . PRO A 1 178 ? 3.878 -0.350 37.572 1.00 56.03 178 PRO A O 1
ATOM 1372 N N . ILE A 1 179 ? 3.229 -1.636 35.830 1.00 56.62 179 ILE A N 1
ATOM 1373 C CA . ILE A 1 179 ? 4.232 -1.130 34.883 1.00 56.62 179 ILE A CA 1
ATOM 1374 C C . ILE A 1 179 ? 3.891 0.327 34.560 1.00 56.62 179 ILE A C 1
ATOM 1376 O O . ILE A 1 179 ? 3.162 0.644 33.619 1.00 56.62 179 ILE A O 1
ATOM 1380 N N . ALA A 1 180 ? 4.421 1.239 35.364 1.00 57.22 180 ALA A N 1
ATOM 1381 C CA . ALA A 1 180 ? 4.521 2.642 35.023 1.00 57.22 180 ALA A CA 1
ATOM 1382 C C . ALA A 1 180 ? 5.906 2.861 34.406 1.00 57.22 180 ALA A C 1
ATOM 1384 O O . ALA A 1 180 ? 6.912 2.829 35.117 1.00 57.22 180 ALA A O 1
ATOM 1385 N N . MET A 1 181 ? 5.966 3.096 33.089 1.00 55.88 181 MET A N 1
ATOM 1386 C CA . MET A 1 181 ? 7.147 3.700 32.459 1.00 55.88 181 MET A CA 1
ATOM 1387 C C . MET A 1 181 ? 7.327 5.098 33.064 1.00 55.88 181 MET A C 1
ATOM 1389 O O . MET A 1 181 ? 6.729 6.077 32.620 1.00 55.88 181 MET A O 1
ATOM 1393 N N . ARG A 1 182 ? 8.075 5.175 34.167 1.00 58.19 182 ARG A N 1
ATOM 1394 C CA . ARG A 1 182 ? 8.510 6.439 34.756 1.00 58.19 182 ARG A CA 1
ATOM 1395 C C . ARG A 1 182 ? 9.660 6.954 33.906 1.00 58.19 182 ARG A C 1
ATOM 1397 O O . ARG A 1 182 ? 10.656 6.250 33.762 1.00 58.19 182 ARG A O 1
ATOM 1404 N N . ALA A 1 183 ? 9.523 8.175 33.398 1.00 58.53 183 ALA A N 1
ATOM 1405 C CA . ALA A 1 183 ? 10.590 8.863 32.688 1.00 58.53 183 ALA A CA 1
ATOM 1406 C C . ALA A 1 183 ? 11.870 8.848 33.541 1.00 58.53 183 ALA A C 1
ATOM 1408 O O . ALA A 1 183 ? 11.863 9.297 34.690 1.00 58.53 183 ALA A O 1
ATOM 1409 N N . ARG A 1 184 ? 12.960 8.300 33.001 1.00 68.94 184 ARG A N 1
ATOM 1410 C CA . ARG A 1 184 ? 14.272 8.283 33.650 1.00 68.94 184 ARG A CA 1
ATOM 1411 C C . ARG A 1 184 ? 15.178 9.264 32.928 1.00 68.94 184 ARG A C 1
ATOM 1413 O O . ARG A 1 184 ? 15.457 9.112 31.741 1.00 68.94 184 ARG A O 1
ATOM 1420 N N . TYR A 1 185 ? 15.666 10.263 33.651 1.00 68.31 185 TYR A N 1
ATOM 1421 C CA . TYR A 1 185 ? 16.700 11.143 33.127 1.00 68.31 185 TYR A CA 1
ATOM 1422 C C . TYR A 1 185 ? 18.037 10.392 33.103 1.00 68.31 185 TYR A C 1
ATOM 1424 O O . TYR A 1 185 ? 18.509 9.927 34.141 1.00 68.31 185 TYR A O 1
ATOM 1432 N N . ARG A 1 186 ? 18.641 10.254 31.921 1.00 73.44 186 ARG A N 1
ATOM 1433 C CA . ARG A 1 186 ? 20.033 9.816 31.762 1.00 73.44 186 ARG A CA 1
ATOM 1434 C C . ARG A 1 186 ? 20.681 10.739 30.752 1.00 73.44 186 ARG A C 1
ATOM 1436 O O . ARG A 1 186 ? 20.198 10.836 29.628 1.00 73.44 186 ARG A O 1
ATOM 1443 N N . TRP A 1 187 ? 21.772 11.394 31.134 1.00 63.66 187 TRP A N 1
ATOM 1444 C CA . TRP A 1 187 ? 22.508 12.262 30.218 1.00 63.66 187 TRP A CA 1
ATOM 1445 C C . TRP A 1 187 ? 22.772 11.527 28.885 1.00 63.66 187 TRP A C 1
ATOM 1447 O O . TRP A 1 187 ? 23.229 10.382 28.929 1.00 63.66 187 TRP A O 1
ATOM 1457 N N . PRO A 1 188 ? 22.424 12.110 27.721 1.00 65.75 188 PRO A N 1
ATOM 1458 C CA . PRO A 1 188 ? 22.090 13.519 27.484 1.00 65.75 188 PRO A CA 1
ATOM 1459 C C . PRO A 1 188 ? 20.579 13.857 27.416 1.00 65.75 188 PRO A C 1
ATOM 1461 O O . PRO A 1 188 ? 20.230 14.918 26.908 1.00 65.75 188 PRO A O 1
ATOM 1464 N N . GLY A 1 189 ? 19.658 13.007 27.890 1.00 69.38 189 GLY A N 1
ATOM 1465 C CA . GLY A 1 189 ? 18.218 13.255 27.724 1.00 69.38 189 GLY A CA 1
ATOM 1466 C C . GLY A 1 189 ? 17.268 12.512 28.670 1.00 69.38 189 GLY A C 1
ATOM 1467 O O . GLY A 1 189 ? 17.655 11.868 29.646 1.00 69.38 189 GLY A O 1
ATOM 1468 N N . VAL A 1 190 ? 15.971 12.640 28.388 1.00 68.38 190 VAL A N 1
ATOM 1469 C CA . VAL A 1 190 ? 14.900 11.926 29.094 1.00 68.38 190 VAL A CA 1
ATOM 1470 C C . VAL A 1 190 ? 14.554 10.667 28.310 1.00 68.38 190 VAL A C 1
ATOM 1472 O O . VAL A 1 190 ? 14.194 10.743 27.137 1.00 68.38 190 VAL A O 1
ATOM 1475 N N . TRP A 1 191 ? 14.642 9.522 28.976 1.00 57.44 191 TRP A N 1
ATOM 1476 C CA . TRP 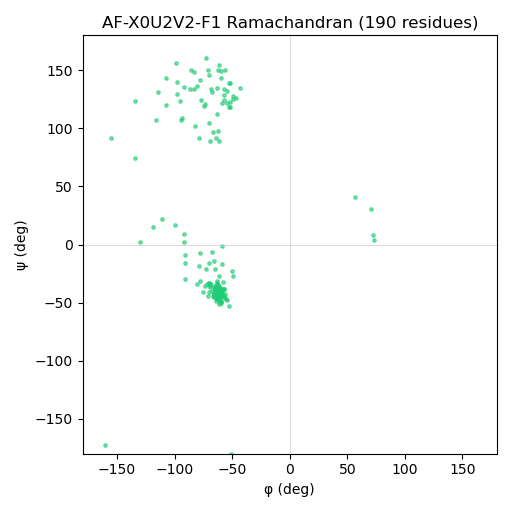A 1 191 ? 14.321 8.209 28.426 1.00 57.44 191 TRP A CA 1
ATOM 1477 C C . TRP A 1 191 ? 13.006 7.722 29.041 1.00 57.44 191 TRP A C 1
ATOM 1479 O O . TRP A 1 191 ? 12.749 7.980 30.221 1.00 57.44 191 TRP A O 1
ATOM 1489 N N . PHE A 1 192 ? 12.174 7.041 28.255 1.00 59.06 192 PHE A N 1
ATOM 1490 C CA . PHE A 1 192 ? 10.905 6.449 28.694 1.00 59.06 192 PHE A CA 1
ATOM 1491 C C . PHE A 1 192 ? 11.008 4.929 28.726 1.00 59.06 192 PHE A C 1
ATOM 1493 O O . PHE A 1 192 ? 11.696 4.388 27.833 1.00 59.06 192 PHE A O 1
#

Organism: NCBI:txid412755

Foldseek 3Di:
DDAFPLLVLLVVLLVVLCVVVVVVVVVVVLVVVLVVLVVLLVVLVVLVVVQVVCVVVVHDHDDPVSSVCSNCSNVVSVVVQLVSLAVSSLSSLVSSCQVQLCLPSNLVSLVVVPPDPPDVVLVPDDDDPPDDRNDPPVPPSYDDSVVSSVVSVVDDRHPDHGDDDDRDQCQDPVRDHGDDPDFDDDPPGTDD

Solvent-accessible surface area (backbone atoms only — not comparable to full-atom values): 11085 Å² total; per-residue (Å²): 139,82,79,51,59,53,23,48,49,30,52,50,34,26,56,50,26,38,62,74,70,39,47,68,61,54,48,53,52,52,51,53,54,48,52,52,40,48,52,44,24,53,50,16,52,50,52,48,54,50,38,59,52,27,63,76,71,74,45,92,70,72,61,65,65,61,32,51,51,26,58,46,41,50,62,55,48,52,54,50,52,54,51,50,41,34,50,51,54,53,53,15,50,53,45,11,21,55,72,36,22,33,36,63,43,34,33,48,36,51,59,71,63,63,79,69,81,66,54,74,66,53,70,70,49,79,90,50,101,83,54,81,77,63,71,60,79,90,69,58,70,60,64,60,62,70,59,54,34,55,50,34,74,67,52,73,84,42,97,42,73,54,67,89,58,78,82,65,85,61,66,41,95,81,75,49,69,66,79,68,80,63,73,43,80,48,94,98,45,78,43,112

Sequence (192 aa):
RQLTMREIADVLAHEIAHIRNGDLALMSVADVVSRLVQVLYYLGLFLLALNLFRIVVDEELISWWAIAILVAAPAVMNLLQLSLSKQREFDADRTAALLTGDPLGLASAITRLDTSTGHIIDDILPPVPARRVPQPSMLRCHPAANLRVARLRKLEAPPVPPLDIAEEPRISLVGVGPIAMRARYRWPGVWF